Protein AF-A0A925I013-F1 (afdb_monomer)

Sequence (220 aa):
APFFFGKALGRDNYSTQADAIATAQPRDIMLVLDISGSMENEDKINQLKRSVNLLCSELQRQGGGDRVGVAVYSTNASLLSPLNSDISQVNSLVQAIQEDGMTNISAGMTTGRTEIQDNGRPGAGRLMVVLTDGLVNQPESAAVGRPLVIQEAQRAADDKLPILTISFGSASDPVLMREVADIASGVHFHVSGSSFASQEEELRAVFLKVAANRPLQLVE

Secondary structure (DSSP, 8-state):
----SSTTSS-------------PPPEEEEEEEE-SGGGGGGGHHHHHHHHHHHHHHHHHHH-S--EEEEEEESSSEEEEEEEES-HHHHHHHHHT----S---HHHHHHHHHHHHHHHPPTTSEEEEEEEE------SS-HHHHHHHHHHHHHHHHHTT--EEEEEESTT--HHHHHHHHHHTT-EEEEE-SS-GGGTHHHHHHHHHHHHH--------

Solvent-accessible surface area (backbone atoms only — not comparable to full-atom values): 12014 Å² total; per-residue (Å²): 138,90,86,85,79,70,83,86,70,90,60,96,71,81,78,79,72,71,78,69,74,78,68,65,75,30,33,41,36,26,35,22,36,56,29,15,51,76,35,66,50,84,54,30,51,59,50,49,42,50,52,50,48,50,51,49,53,51,47,63,69,76,47,80,61,46,24,42,20,32,16,36,15,11,68,60,51,48,76,78,38,69,77,29,68,57,45,69,61,50,46,51,56,54,67,68,62,73,67,43,63,43,33,19,62,40,50,12,50,51,52,30,51,48,50,47,70,77,71,45,60,85,89,37,48,57,37,36,37,41,39,35,42,57,64,46,47,21,93,75,30,44,87,61,19,49,60,46,34,50,50,50,22,47,51,29,33,77,69,68,33,28,24,38,24,39,34,34,35,85,83,33,36,64,66,62,39,35,52,35,4,57,60,12,7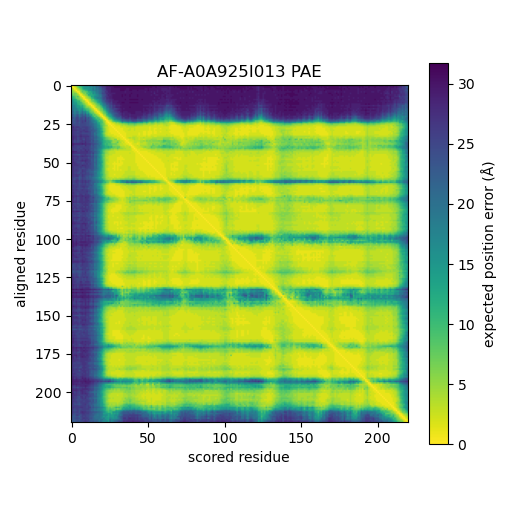2,40,44,59,47,74,49,57,74,58,67,62,77,83,46,46,68,60,51,49,49,50,54,51,49,62,71,61,71,61,85,82,77,82,83,128

pLDDT: mean 82.14, std 17.88, range [30.03, 98.25]

Foldseek 3Di:
DDDDPPPPPPDPDDPPPPPPPVPQFEAFEEEQEEQAPVCVPLVNLVLVLVLLVLLLVLVVVVDARYWYWYWYDALAIDTQGAGHRPSVVRSVSSVPDHHYHHHQQLRSLVRRLVSCVPPNDPRHHAEYEYREQAQDCPPHGCVVRLVSLLVSLLVLLVVLYAYEYEHEEDNGDQVSSQSSRVSSVHYYHYHYSDDSVVCSVVSSVRSVVRSVPDDDDDDD

Structure (mmCIF, N/CA/C/O backbone):
data_AF-A0A925I013-F1
#
_entry.id   AF-A0A925I013-F1
#
loop_
_atom_site.group_PDB
_atom_site.id
_atom_site.type_symbol
_atom_site.label_atom_id
_atom_site.label_alt_id
_atom_site.label_comp_id
_atom_site.label_asym_id
_atom_site.label_entity_id
_atom_site.label_seq_id
_atom_site.pdbx_PDB_ins_code
_atom_site.Cartn_x
_atom_site.Cartn_y
_atom_site.Cartn_z
_atom_site.occupancy
_atom_site.B_iso_or_equiv
_atom_site.auth_seq_id
_atom_site.auth_comp_id
_atom_site.auth_asym_id
_atom_site.auth_atom_id
_atom_site.pdbx_PDB_model_num
ATOM 1 N N . ALA A 1 1 ? -43.562 0.830 30.585 1.00 43.34 1 ALA A N 1
ATOM 2 C CA . ALA A 1 1 ? -43.640 2.291 30.774 1.00 43.34 1 ALA A CA 1
ATOM 3 C C . ALA A 1 1 ? -43.497 2.629 32.254 1.00 43.34 1 ALA A C 1
ATOM 5 O O . ALA A 1 1 ? -44.371 2.244 33.022 1.00 43.34 1 ALA A O 1
ATOM 6 N N . PRO A 1 2 ? -42.424 3.327 32.659 1.00 44.91 2 PRO A N 1
ATOM 7 C CA . PRO A 1 2 ? -42.495 4.172 33.841 1.00 44.91 2 PRO A CA 1
ATOM 8 C C . PRO A 1 2 ? -41.940 5.570 33.525 1.00 44.91 2 PRO A C 1
ATOM 10 O O . PRO A 1 2 ? -40.737 5.775 33.441 1.00 44.91 2 PRO A O 1
ATOM 13 N N . PHE A 1 3 ? -42.833 6.544 33.371 1.00 47.28 3 PHE A N 1
ATOM 14 C CA . PHE A 1 3 ? -42.514 7.971 33.418 1.00 47.28 3 PHE A CA 1
ATOM 15 C C . PHE A 1 3 ? -43.518 8.605 34.373 1.00 47.28 3 PHE A C 1
ATOM 17 O O . PHE A 1 3 ? -44.642 8.863 33.959 1.00 47.28 3 PHE A O 1
ATOM 24 N N . PHE A 1 4 ? -43.167 8.809 35.647 1.00 50.56 4 PHE A N 1
ATOM 25 C CA . PHE A 1 4 ? -44.098 9.490 36.562 1.00 50.56 4 PHE A CA 1
ATOM 26 C C . PHE A 1 4 ? -43.507 10.417 37.630 1.00 50.56 4 PHE A C 1
ATOM 28 O O . PHE A 1 4 ? -44.265 10.911 38.452 1.00 50.56 4 PHE A O 1
ATOM 35 N N . PHE A 1 5 ? -42.215 10.767 37.605 1.00 47.56 5 PHE A N 1
ATOM 36 C CA . PHE A 1 5 ? -41.668 11.680 38.629 1.00 47.56 5 PHE A CA 1
ATOM 37 C C . PHE A 1 5 ? -40.755 12.801 38.102 1.00 47.56 5 PHE A C 1
ATOM 39 O O . PHE A 1 5 ? -39.844 13.236 38.792 1.00 47.56 5 PHE A O 1
ATOM 46 N N . GLY A 1 6 ? -41.019 13.330 36.901 1.00 46.53 6 GLY A N 1
ATOM 47 C CA . GLY A 1 6 ? -40.317 14.522 36.388 1.00 46.53 6 GLY A CA 1
ATOM 48 C C . GLY A 1 6 ? -40.936 15.872 36.791 1.00 46.53 6 GLY A C 1
ATOM 49 O O . GLY A 1 6 ? -40.261 16.894 36.767 1.00 46.53 6 GLY A O 1
ATOM 50 N N . LYS A 1 7 ? -42.216 15.909 37.189 1.00 41.97 7 LYS A N 1
ATOM 51 C CA . LYS A 1 7 ? -42.980 17.170 37.314 1.00 41.97 7 LYS A CA 1
ATOM 52 C C . LYS A 1 7 ? -42.927 17.877 38.678 1.00 41.97 7 LYS A C 1
ATOM 54 O O . LYS A 1 7 ? -43.630 18.863 38.862 1.00 41.97 7 LYS A O 1
ATOM 59 N N . ALA A 1 8 ? -42.091 17.437 39.618 1.00 54.34 8 ALA A N 1
ATOM 60 C CA . ALA A 1 8 ? -42.007 18.058 40.948 1.00 54.34 8 ALA A CA 1
ATOM 61 C C . ALA A 1 8 ? -40.944 19.173 41.080 1.00 54.34 8 ALA A C 1
ATOM 63 O O . ALA A 1 8 ? -40.886 19.819 42.121 1.00 54.34 8 ALA A O 1
ATOM 64 N N . LEU A 1 9 ? -40.104 19.416 40.061 1.00 53.84 9 LEU A N 1
ATOM 65 C CA . LEU A 1 9 ? -38.924 20.296 40.187 1.00 53.84 9 LEU A CA 1
ATOM 66 C C . LEU A 1 9 ? -38.849 21.467 39.189 1.00 53.84 9 LEU A C 1
ATOM 68 O O . LEU A 1 9 ? -37.803 22.103 39.090 1.00 53.84 9 LEU A O 1
ATOM 72 N N . GLY A 1 10 ? -39.928 21.789 38.466 1.00 47.47 10 GLY A N 1
ATOM 73 C CA . GLY A 1 10 ? -39.993 23.017 37.653 1.00 47.47 10 GLY A CA 1
ATOM 74 C C . GLY A 1 10 ? -38.907 23.143 36.573 1.00 47.47 10 GLY A C 1
ATOM 75 O O . GLY A 1 10 ? -38.487 24.250 36.245 1.00 47.47 10 GLY A O 1
ATOM 76 N N . ARG A 1 11 ? -38.420 22.016 36.040 1.00 45.88 11 ARG A N 1
ATOM 77 C CA . ARG A 1 11 ? -37.474 21.969 34.921 1.00 45.88 11 ARG A CA 1
ATOM 78 C C . ARG A 1 11 ? -38.093 21.167 33.783 1.00 45.88 11 ARG A C 1
ATOM 80 O O . ARG A 1 11 ? -38.147 19.945 33.853 1.00 45.88 11 ARG A O 1
ATOM 87 N N . ASP A 1 12 ? -38.542 21.869 32.746 1.00 49.75 12 ASP A N 1
ATOM 88 C CA . ASP A 1 12 ? -39.219 21.275 31.583 1.00 49.75 12 ASP A CA 1
ATOM 89 C C . ASP A 1 12 ? -38.256 20.722 30.519 1.00 49.75 12 ASP A C 1
ATOM 91 O O . ASP A 1 12 ? -38.699 20.120 29.548 1.00 49.75 12 ASP A O 1
ATOM 95 N N . ASN A 1 13 ? -36.940 20.861 30.709 1.00 44.56 13 ASN A N 1
ATOM 96 C CA . ASN A 1 13 ? -35.939 20.377 29.762 1.00 44.56 13 ASN A CA 1
ATOM 97 C C . ASN A 1 13 ? -34.845 19.592 30.490 1.00 44.56 13 ASN A C 1
ATOM 99 O O . ASN A 1 13 ? -33.965 20.171 31.125 1.00 44.56 13 ASN A O 1
ATOM 103 N N . TYR A 1 14 ? -34.879 18.269 30.359 1.00 44.41 14 TYR A N 1
ATOM 104 C CA . TYR A 1 14 ? -33.677 17.456 30.496 1.00 44.41 14 TYR A CA 1
ATOM 105 C C . TYR A 1 14 ? -33.087 17.320 29.098 1.00 44.41 14 TYR A C 1
ATOM 107 O O . TYR A 1 14 ? -33.570 16.526 28.295 1.00 44.41 14 TYR A O 1
ATOM 115 N N . SER A 1 15 ? -32.049 18.101 28.786 1.00 41.09 15 SER A N 1
ATOM 116 C CA . SER A 1 15 ? -31.167 17.706 27.697 1.00 41.09 15 SER A CA 1
ATOM 117 C C . SER A 1 15 ? -30.452 16.450 28.176 1.00 41.09 15 SER A C 1
ATOM 119 O O . SER A 1 15 ? -29.540 16.525 29.000 1.00 41.09 15 SER A O 1
ATOM 121 N N . THR A 1 16 ? -30.851 15.286 27.678 1.00 39.09 16 THR A N 1
ATOM 122 C CA . THR A 1 16 ? -29.902 14.188 27.536 1.00 39.09 16 THR A CA 1
ATOM 123 C C . THR A 1 16 ? -28.842 14.680 26.560 1.00 39.09 16 THR A C 1
ATOM 125 O O . THR A 1 16 ? -28.917 14.420 25.362 1.00 39.09 16 THR A O 1
ATOM 128 N N . GLN A 1 17 ? -27.871 15.452 27.053 1.00 39.88 17 GLN A N 1
ATOM 129 C CA . GLN A 1 17 ? -26.555 15.445 26.448 1.00 39.88 17 GLN A CA 1
ATOM 130 C C . GLN A 1 17 ? -26.047 14.035 26.714 1.00 39.88 17 GLN A C 1
ATOM 132 O O . GLN A 1 17 ? -25.457 13.737 27.747 1.00 39.88 17 GLN A O 1
ATOM 137 N N . ALA A 1 18 ? -26.389 13.125 25.803 1.00 39.62 18 ALA A 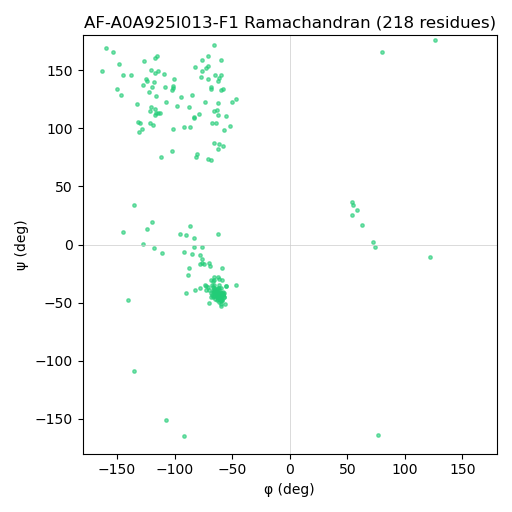N 1
ATOM 138 C CA . ALA A 1 18 ? -25.468 12.061 25.508 1.00 39.62 18 ALA A CA 1
ATOM 139 C C . ALA A 1 18 ? -24.204 12.801 25.078 1.00 39.62 18 ALA A C 1
ATOM 141 O O . ALA A 1 18 ? -24.130 13.306 23.956 1.00 39.62 18 ALA A O 1
ATOM 142 N N . ASP A 1 19 ? -23.262 12.954 26.006 1.00 34.09 19 ASP A N 1
ATOM 143 C CA . ASP A 1 19 ? -21.868 13.122 25.651 1.00 34.09 19 ASP A CA 1
ATOM 144 C C . ASP A 1 19 ? -21.531 11.868 24.850 1.00 34.09 19 ASP A C 1
ATOM 146 O O . ASP A 1 19 ? -21.079 10.849 25.373 1.00 34.09 19 ASP A O 1
ATOM 150 N N . ALA A 1 20 ? -21.832 11.908 23.555 1.00 36.03 20 ALA A N 1
ATOM 151 C CA . ALA A 1 20 ? -21.122 11.113 22.595 1.00 36.03 20 ALA A CA 1
ATOM 152 C C . ALA A 1 20 ? -19.691 11.625 22.706 1.00 36.03 20 ALA A C 1
ATOM 154 O O . ALA A 1 20 ? -19.283 12.547 22.002 1.00 36.03 20 ALA A O 1
ATOM 155 N N . ILE A 1 21 ? -18.929 11.052 23.641 1.00 36.09 21 ILE A N 1
ATOM 156 C CA . ILE A 1 21 ? -17.495 10.946 23.471 1.00 36.09 21 ILE A CA 1
ATOM 157 C C . ILE A 1 21 ? -17.394 10.305 22.096 1.00 36.09 21 ILE A C 1
ATOM 159 O O . ILE A 1 21 ? -17.729 9.132 21.925 1.00 36.09 21 ILE A O 1
ATOM 163 N N . ALA A 1 22 ? -17.091 11.116 21.086 1.00 42.50 22 ALA A N 1
ATOM 164 C CA . ALA A 1 22 ? -16.827 10.651 19.746 1.00 42.50 22 ALA A CA 1
ATOM 165 C C . ALA A 1 22 ? -15.507 9.889 19.832 1.00 42.50 22 ALA A C 1
ATOM 167 O O . ALA A 1 22 ? -14.453 10.389 19.452 1.00 42.50 22 ALA A O 1
ATOM 168 N N . THR A 1 23 ? -15.546 8.699 20.426 1.00 52.09 23 THR A N 1
ATOM 169 C CA . THR A 1 23 ? -14.441 7.765 20.414 1.00 52.09 23 THR A CA 1
ATOM 170 C C . THR A 1 23 ? -14.286 7.420 18.948 1.00 52.09 23 THR A C 1
ATOM 172 O O . THR A 1 23 ? -15.150 6.761 18.364 1.00 52.09 23 THR A O 1
ATOM 175 N N . ALA A 1 24 ? -13.257 7.980 18.311 1.00 65.06 24 ALA A N 1
ATOM 176 C CA . ALA A 1 24 ? -12.929 7.645 16.939 1.00 65.06 24 ALA A CA 1
ATOM 177 C C . ALA A 1 24 ? -12.868 6.116 16.853 1.00 65.06 24 ALA A C 1
ATOM 179 O O . ALA A 1 24 ? -12.172 5.482 17.648 1.00 65.06 24 ALA A O 1
ATOM 180 N N . GLN A 1 25 ? -13.667 5.516 15.964 1.00 75.25 25 GLN A N 1
ATOM 181 C CA . GLN A 1 25 ? -13.612 4.069 15.804 1.00 75.25 25 GLN A CA 1
ATOM 182 C C . GLN A 1 25 ? -12.190 3.682 15.386 1.00 75.25 25 GLN A C 1
ATOM 184 O O . GLN A 1 25 ? -11.639 4.330 14.490 1.00 75.25 25 GLN A O 1
ATOM 189 N N . PRO A 1 26 ? -11.594 2.664 16.029 1.00 88.12 26 PRO A N 1
ATOM 190 C CA . PRO A 1 26 ? -10.248 2.230 15.697 1.00 88.12 26 PRO A CA 1
ATOM 191 C C . PRO A 1 26 ? -10.185 1.788 14.234 1.00 88.12 26 PRO A C 1
ATOM 193 O O . PRO A 1 26 ? -11.150 1.215 13.723 1.00 88.12 26 PRO A O 1
ATOM 196 N N . ARG A 1 27 ? -9.054 2.020 13.567 1.00 90.50 27 ARG A N 1
ATOM 197 C CA . ARG A 1 27 ? -8.820 1.547 12.197 1.00 90.50 27 ARG A CA 1
ATOM 198 C C . ARG A 1 27 ? -7.660 0.569 12.138 1.00 90.50 27 ARG A C 1
ATOM 200 O O . ARG A 1 27 ? -6.691 0.718 12.875 1.00 90.50 27 ARG A O 1
ATOM 207 N N . ASP A 1 28 ? -7.750 -0.386 11.231 1.00 95.12 28 ASP A N 1
ATOM 208 C CA . ASP A 1 28 ? -6.644 -1.234 10.813 1.00 95.12 28 ASP A CA 1
ATOM 209 C C . ASP A 1 28 ? -6.346 -0.926 9.345 1.00 95.12 28 ASP A C 1
ATOM 211 O O . ASP A 1 28 ? -7.182 -1.129 8.459 1.00 95.12 28 ASP A O 1
ATOM 215 N N . ILE A 1 29 ? -5.169 -0.350 9.110 1.00 95.81 29 ILE A N 1
ATOM 216 C CA . ILE A 1 29 ? -4.757 0.180 7.814 1.00 95.81 29 ILE A CA 1
ATOM 217 C C . ILE A 1 29 ? -3.560 -0.615 7.323 1.00 95.81 29 ILE A C 1
ATOM 219 O O . ILE A 1 29 ? -2.557 -0.734 8.025 1.00 95.81 29 ILE A O 1
ATOM 223 N N . MET A 1 30 ? -3.647 -1.122 6.100 1.00 97.75 30 MET A N 1
ATOM 224 C CA . MET A 1 30 ? -2.578 -1.899 5.498 1.00 97.75 30 MET A CA 1
ATOM 225 C C . MET A 1 30 ? -1.959 -1.158 4.327 1.00 97.75 30 ME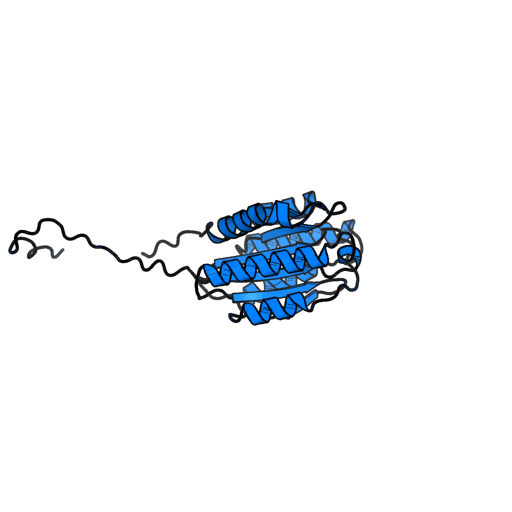T A C 1
ATOM 227 O O . MET A 1 30 ? -2.613 -0.933 3.310 1.00 97.75 30 MET A O 1
ATOM 231 N N . LEU A 1 31 ? -0.697 -0.765 4.479 1.00 97.94 31 LEU A N 1
ATOM 232 C CA . LEU A 1 31 ? 0.079 -0.144 3.415 1.00 97.94 31 LEU A CA 1
ATOM 233 C C . LEU A 1 31 ? 0.692 -1.240 2.550 1.00 97.94 31 LEU A C 1
ATOM 235 O O . LEU A 1 31 ? 1.333 -2.149 3.069 1.00 97.94 31 LEU A O 1
ATOM 239 N N . VAL A 1 32 ? 0.498 -1.149 1.242 1.00 97.31 32 VAL A N 1
ATOM 240 C CA . VAL A 1 32 ? 1.038 -2.072 0.245 1.00 97.31 32 VAL A CA 1
ATOM 241 C C . VAL A 1 32 ? 1.937 -1.253 -0.670 1.00 97.31 32 VAL A C 1
ATOM 243 O O . VAL A 1 32 ? 1.450 -0.458 -1.474 1.00 97.31 32 VAL A O 1
ATOM 246 N N . LEU A 1 33 ? 3.247 -1.377 -0.469 1.00 95.88 33 LEU A N 1
ATOM 247 C CA . LEU A 1 33 ? 4.252 -0.471 -1.021 1.00 95.88 33 LEU A CA 1
ATOM 248 C C . LEU A 1 33 ? 5.035 -1.139 -2.146 1.00 95.88 33 LEU A C 1
ATOM 250 O O . LEU A 1 33 ? 5.681 -2.166 -1.929 1.00 95.88 33 LEU A O 1
ATOM 254 N N . ASP A 1 34 ? 5.013 -0.516 -3.315 1.00 92.44 34 ASP A N 1
ATOM 255 C CA . ASP A 1 34 ? 5.895 -0.859 -4.421 1.00 92.44 34 ASP A CA 1
ATOM 256 C C . ASP A 1 34 ? 7.311 -0.370 -4.132 1.00 92.44 34 ASP A C 1
ATOM 258 O O . ASP A 1 34 ? 7.530 0.820 -3.882 1.00 92.44 34 ASP A O 1
ATOM 262 N N . ILE A 1 35 ? 8.265 -1.294 -4.150 1.00 89.25 35 ILE A N 1
ATOM 263 C CA . ILE A 1 35 ? 9.688 -1.004 -3.969 1.00 89.25 35 ILE A CA 1
ATOM 264 C C . ILE A 1 35 ? 10.492 -1.423 -5.200 1.00 89.25 35 ILE A C 1
ATOM 266 O O . ILE A 1 35 ? 11.697 -1.601 -5.094 1.00 89.25 35 ILE A O 1
ATOM 270 N N . SER A 1 36 ? 9.849 -1.602 -6.357 1.00 85.62 36 SER A N 1
ATOM 271 C CA . SER A 1 36 ? 10.528 -1.966 -7.602 1.00 85.62 36 SER A CA 1
ATOM 272 C C . SER A 1 36 ? 11.570 -0.927 -8.033 1.00 85.62 36 SER A C 1
ATOM 274 O O . SER A 1 36 ? 11.480 0.258 -7.705 1.00 85.62 36 SER A O 1
ATOM 276 N N . GLY A 1 37 ? 12.523 -1.334 -8.876 1.00 81.19 37 GLY A N 1
ATOM 277 C CA . GLY A 1 37 ? 13.528 -0.414 -9.424 1.00 81.19 37 GLY A CA 1
ATOM 278 C C . GLY A 1 37 ? 12.942 0.763 -10.225 1.00 81.19 37 GLY A C 1
ATOM 279 O O . GLY A 1 37 ? 13.584 1.800 -10.365 1.00 81.19 37 GLY A O 1
ATOM 280 N N . SER A 1 38 ? 11.700 0.675 -10.721 1.00 80.81 38 SER A N 1
ATOM 281 C CA . SER A 1 38 ? 11.057 1.806 -11.411 1.00 80.81 38 SER A CA 1
ATOM 282 C C . SER A 1 38 ? 10.684 2.962 -10.471 1.00 80.81 38 SER A C 1
ATOM 284 O O . SER A 1 38 ? 10.494 4.089 -10.955 1.00 80.81 38 SER A O 1
ATOM 286 N N . MET A 1 39 ? 10.663 2.708 -9.157 1.00 83.19 39 MET A N 1
ATOM 287 C CA . MET A 1 39 ? 10.450 3.695 -8.095 1.00 83.19 39 MET A CA 1
ATOM 288 C C . MET A 1 39 ? 11.680 4.577 -7.815 1.00 83.19 39 MET A C 1
ATOM 290 O O . MET A 1 39 ? 11.532 5.615 -7.168 1.00 83.19 39 MET A O 1
ATOM 294 N N . GLU A 1 40 ? 12.864 4.226 -8.334 1.00 83.38 40 GLU A N 1
ATOM 295 C CA . GLU A 1 40 ? 14.065 5.083 -8.292 1.00 83.38 40 GLU A CA 1
ATOM 296 C C . GLU A 1 40 ? 13.874 6.359 -9.132 1.00 83.38 40 GLU A C 1
ATOM 298 O O . GLU A 1 40 ? 14.337 7.451 -8.796 1.00 83.38 40 GLU A O 1
ATOM 303 N N . ASN A 1 41 ? 13.148 6.233 -10.243 1.00 80.31 41 ASN A N 1
ATOM 304 C CA . ASN A 1 41 ? 12.962 7.318 -11.198 1.00 80.31 41 ASN A CA 1
ATOM 305 C C . ASN A 1 41 ? 12.022 8.399 -10.652 1.00 80.31 41 ASN A C 1
ATOM 307 O O . ASN A 1 41 ? 11.109 8.110 -9.887 1.00 80.31 41 ASN A O 1
ATOM 311 N N . GLU A 1 42 ? 12.194 9.644 -11.109 1.00 81.62 42 GLU A N 1
ATOM 312 C CA . GLU A 1 42 ? 11.303 10.781 -10.802 1.00 81.62 42 GLU A CA 1
ATOM 313 C C . GLU A 1 42 ? 11.066 11.044 -9.295 1.00 81.62 42 GLU A C 1
ATOM 315 O O . GLU A 1 42 ? 10.043 11.618 -8.925 1.00 81.62 42 GLU A O 1
ATOM 320 N N . ASP A 1 43 ? 11.996 10.653 -8.412 1.00 85.94 43 ASP A N 1
ATOM 321 C CA . ASP A 1 43 ? 11.860 10.811 -6.949 1.00 85.94 43 ASP A CA 1
ATOM 322 C C . ASP A 1 43 ? 10.666 10.022 -6.355 1.00 85.94 43 ASP A C 1
ATOM 324 O O . ASP A 1 43 ? 10.234 10.300 -5.233 1.00 85.94 43 ASP A O 1
ATOM 328 N N . LYS A 1 44 ? 10.105 9.036 -7.079 1.00 89.12 44 LYS A N 1
ATOM 329 C CA . LYS A 1 44 ? 8.854 8.349 -6.697 1.00 89.12 44 LYS A CA 1
ATOM 330 C C . LYS A 1 44 ? 8.949 7.661 -5.338 1.00 89.12 44 LYS A C 1
ATOM 332 O O . LYS A 1 44 ? 8.024 7.792 -4.540 1.00 89.12 44 LYS A O 1
ATOM 337 N N . ILE A 1 45 ? 10.055 6.978 -5.030 1.00 90.56 45 ILE A N 1
ATOM 338 C CA . ILE A 1 45 ? 10.230 6.323 -3.724 1.00 90.56 45 ILE A CA 1
ATOM 339 C C . ILE A 1 45 ? 10.194 7.335 -2.570 1.00 90.56 45 ILE A C 1
ATOM 341 O O . ILE A 1 45 ? 9.591 7.081 -1.526 1.00 90.56 45 ILE A O 1
ATOM 345 N N . ASN A 1 46 ? 10.754 8.530 -2.765 1.00 90.50 46 ASN A N 1
ATOM 346 C CA . ASN A 1 46 ? 10.701 9.591 -1.764 1.00 90.50 46 ASN A CA 1
ATOM 347 C C . ASN A 1 46 ? 9.302 10.208 -1.672 1.00 90.50 46 ASN A C 1
ATOM 349 O O . ASN A 1 46 ? 8.853 10.532 -0.574 1.00 90.50 46 ASN A O 1
ATOM 353 N N . GLN A 1 47 ? 8.573 10.330 -2.783 1.00 91.56 47 GLN A N 1
ATOM 354 C CA . GLN A 1 47 ? 7.168 10.752 -2.773 1.00 91.56 47 GLN A CA 1
ATOM 355 C C . GLN A 1 47 ? 6.270 9.734 -2.056 1.00 91.56 47 GLN A C 1
ATOM 357 O O . GLN A 1 47 ? 5.407 10.127 -1.267 1.00 91.56 47 GLN A O 1
ATOM 362 N N . LEU A 1 48 ? 6.511 8.435 -2.247 1.00 93.38 48 LEU A N 1
ATOM 363 C CA . LEU A 1 48 ? 5.858 7.356 -1.504 1.00 93.38 48 LEU A CA 1
ATOM 364 C C . LEU A 1 48 ? 6.146 7.489 -0.007 1.00 93.38 48 LEU A C 1
ATOM 366 O O . LEU A 1 48 ? 5.216 7.553 0.797 1.00 93.38 48 LEU A O 1
ATOM 370 N N . LYS A 1 49 ? 7.420 7.624 0.374 1.00 94.38 49 LYS A N 1
ATOM 371 C CA . LYS A 1 49 ? 7.834 7.819 1.772 1.00 94.38 49 LYS A CA 1
ATOM 372 C C . LYS A 1 49 ? 7.201 9.057 2.409 1.00 94.38 49 LYS A C 1
ATOM 374 O O . LYS A 1 49 ? 6.754 8.987 3.555 1.00 94.38 49 LYS A O 1
ATOM 379 N N . ARG A 1 50 ? 7.107 10.173 1.675 1.00 93.81 50 ARG A N 1
ATOM 380 C CA . ARG A 1 50 ? 6.418 11.398 2.122 1.00 93.81 50 ARG A CA 1
ATOM 381 C C . ARG A 1 50 ? 4.910 11.187 2.269 1.00 93.81 50 ARG A C 1
ATOM 383 O O . ARG A 1 50 ? 4.346 11.632 3.263 1.00 93.81 50 ARG A O 1
ATOM 390 N N . SER A 1 51 ? 4.278 10.461 1.346 1.00 94.00 51 SER A N 1
ATOM 391 C CA . SER A 1 51 ? 2.848 10.110 1.408 1.00 94.00 51 SER A CA 1
ATOM 392 C C . SER A 1 51 ? 2.524 9.274 2.643 1.00 94.00 51 SER A C 1
ATOM 394 O O . SER A 1 51 ? 1.556 9.555 3.349 1.00 94.00 51 SER A O 1
ATOM 396 N N . VAL A 1 52 ? 3.360 8.275 2.942 1.00 95.56 52 VAL A N 1
ATOM 397 C CA . VAL A 1 52 ? 3.212 7.447 4.146 1.00 95.56 52 VAL A CA 1
ATOM 398 C C . VAL A 1 52 ? 3.444 8.274 5.407 1.00 95.56 52 VAL A C 1
ATOM 400 O O . VAL A 1 52 ? 2.647 8.197 6.339 1.00 95.56 52 VAL A O 1
ATOM 403 N N . ASN A 1 53 ? 4.477 9.120 5.429 1.00 95.38 53 ASN A N 1
ATOM 404 C CA . ASN A 1 53 ? 4.738 10.004 6.564 1.00 95.38 53 ASN A CA 1
ATOM 405 C C . ASN A 1 53 ? 3.560 10.954 6.840 1.00 95.38 53 ASN A C 1
ATOM 407 O O . ASN A 1 53 ? 3.181 11.151 7.997 1.00 95.38 53 ASN A O 1
ATOM 411 N N . LEU A 1 54 ? 2.964 11.512 5.781 1.00 93.81 54 LEU A N 1
ATOM 412 C CA . LEU A 1 54 ? 1.768 12.344 5.863 1.00 93.81 54 LEU A CA 1
ATOM 413 C C . LEU A 1 54 ? 0.604 11.563 6.482 1.00 93.81 54 LEU A C 1
ATOM 415 O O . LEU A 1 54 ? 0.050 12.009 7.483 1.00 93.81 54 LEU A O 1
ATOM 419 N N . LEU A 1 55 ? 0.281 10.381 5.948 1.00 93.38 55 LEU A N 1
ATOM 420 C CA . LEU A 1 55 ? -0.788 9.529 6.474 1.00 93.38 55 LEU A CA 1
ATOM 421 C C . LEU A 1 55 ? -0.569 9.192 7.954 1.00 93.38 55 LEU A C 1
ATOM 423 O O . LEU A 1 55 ? -1.458 9.417 8.770 1.00 93.38 55 LEU A O 1
ATOM 427 N N . CYS A 1 56 ? 0.618 8.707 8.319 1.00 93.50 56 CYS A N 1
ATOM 428 C CA . CYS A 1 56 ? 0.963 8.375 9.702 1.00 93.50 56 CYS A CA 1
ATOM 429 C C . CYS A 1 56 ? 0.793 9.582 10.639 1.00 93.50 56 CYS A C 1
ATOM 431 O O . CYS A 1 56 ? 0.221 9.445 11.721 1.00 93.50 56 CYS A O 1
ATOM 433 N N . SER A 1 57 ? 1.209 10.772 10.196 1.00 92.38 57 SER A N 1
ATOM 434 C CA . SER A 1 57 ? 1.033 12.021 10.947 1.00 92.38 57 SER A CA 1
ATOM 435 C C . SER A 1 57 ? -0.445 12.398 11.122 1.00 92.38 57 SER A C 1
ATOM 437 O O . SER A 1 57 ? -0.833 12.884 12.185 1.00 92.38 57 SER A O 1
ATOM 439 N N . GLU A 1 58 ? -1.288 12.169 10.108 1.00 89.81 58 GLU A N 1
ATOM 440 C CA . GLU A 1 58 ? -2.735 12.402 10.201 1.00 89.81 58 GLU A CA 1
ATOM 441 C C . GLU A 1 58 ? -3.411 11.455 11.188 1.00 89.81 58 GLU A C 1
ATOM 443 O O . GLU A 1 58 ? -4.218 11.899 12.007 1.00 89.81 58 GLU A O 1
ATOM 448 N N . LEU A 1 59 ? -3.072 10.166 11.131 1.00 88.94 59 LEU A N 1
ATOM 449 C CA . LEU A 1 59 ? -3.619 9.152 12.034 1.00 88.94 59 LEU A CA 1
ATOM 450 C C . LEU A 1 59 ? -3.277 9.491 13.487 1.00 88.94 59 LEU A C 1
ATOM 452 O O . LEU A 1 59 ? -4.165 9.568 14.331 1.00 88.94 59 LEU A O 1
ATOM 456 N N . GLN A 1 60 ? -2.011 9.819 13.753 1.00 89.12 60 GLN A N 1
ATOM 457 C CA . GLN A 1 60 ? -1.554 10.218 15.085 1.00 89.12 60 GLN A CA 1
ATOM 458 C C . GLN A 1 60 ? -2.250 11.485 15.602 1.00 89.12 60 GLN A C 1
ATOM 460 O O . GLN A 1 60 ? -2.526 11.584 16.797 1.00 89.12 60 GLN A O 1
ATOM 465 N N . ARG A 1 61 ? -2.569 12.447 14.724 1.00 87.12 61 ARG A N 1
ATOM 466 C CA . ARG A 1 61 ? -3.265 13.682 15.118 1.00 87.12 61 ARG A CA 1
ATOM 467 C C . ARG A 1 61 ? -4.746 13.462 15.430 1.00 87.12 61 ARG A C 1
ATOM 469 O O . ARG A 1 61 ? -5.285 14.147 16.293 1.00 87.12 61 ARG A O 1
ATOM 476 N N . GLN A 1 62 ? -5.410 12.550 14.720 1.00 80.19 62 GLN A N 1
ATOM 477 C CA . GLN A 1 62 ? -6.851 12.301 14.865 1.00 80.19 62 GLN A CA 1
ATOM 478 C C . GLN A 1 62 ? -7.222 11.544 16.147 1.00 80.19 62 GLN A C 1
ATOM 480 O O . GLN A 1 62 ? -8.388 11.571 16.541 1.00 80.19 62 GLN A O 1
ATOM 485 N N . GLY A 1 63 ? -6.257 10.905 16.811 1.00 71.19 63 GLY A N 1
ATOM 486 C CA . GLY A 1 63 ? -6.454 10.239 18.095 1.00 71.19 63 GLY A CA 1
ATOM 487 C C . GLY A 1 63 ? -6.010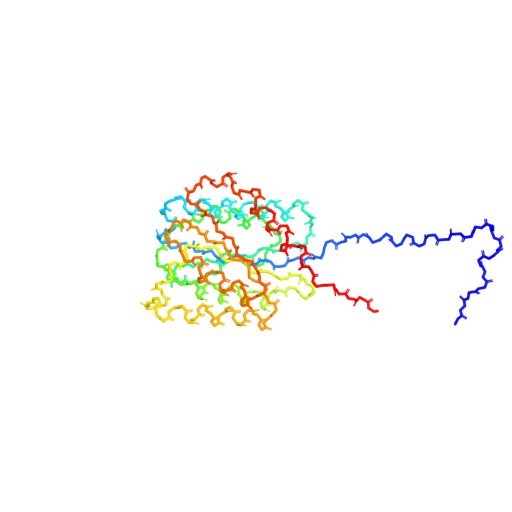 8.777 18.098 1.00 71.19 63 GLY A C 1
ATOM 488 O O . GLY A 1 63 ? -5.555 8.232 17.099 1.00 71.19 63 GLY A O 1
ATOM 489 N N . GLY A 1 64 ? -6.098 8.153 19.273 1.00 70.50 64 GLY A N 1
ATOM 490 C CA . GLY A 1 64 ? -5.592 6.803 19.512 1.00 70.50 64 GLY A CA 1
ATOM 491 C C . GLY A 1 64 ? -6.549 5.701 19.066 1.00 70.50 64 GLY A C 1
ATOM 492 O O . GLY A 1 64 ? -7.766 5.862 19.081 1.00 70.50 64 GLY A O 1
ATOM 493 N N . GLY A 1 65 ? -5.977 4.545 18.735 1.00 86.81 65 GLY A N 1
ATOM 494 C CA . GLY A 1 65 ? -6.725 3.329 18.429 1.00 86.81 65 GLY A CA 1
ATOM 495 C C . GLY A 1 65 ? -6.441 2.762 17.049 1.00 86.81 65 GLY A C 1
ATOM 496 O O . GLY A 1 65 ? -6.831 1.624 16.814 1.00 86.81 65 GLY A O 1
ATOM 497 N N . ASP A 1 66 ? -5.749 3.486 16.173 1.00 92.62 66 ASP A N 1
ATOM 498 C CA . ASP A 1 66 ? -5.356 2.987 14.857 1.00 92.62 66 ASP A CA 1
ATOM 499 C C . ASP A 1 66 ? -4.180 2.009 14.928 1.00 92.62 66 ASP A C 1
ATOM 501 O O . ASP A 1 66 ? -3.311 2.107 15.797 1.00 92.62 66 ASP A O 1
ATOM 505 N N . ARG A 1 67 ? -4.157 1.065 13.990 1.00 96.06 67 ARG A N 1
ATOM 506 C CA . ARG A 1 67 ? -3.011 0.212 13.692 1.00 96.06 67 ARG A CA 1
ATOM 507 C C . ARG A 1 67 ? -2.659 0.348 12.224 1.00 96.06 67 ARG A C 1
ATOM 509 O O . ARG A 1 67 ? -3.547 0.407 11.374 1.00 96.06 67 ARG A O 1
ATOM 516 N N . VAL A 1 68 ? -1.364 0.366 11.944 1.00 97.19 68 VAL A N 1
ATOM 517 C CA . VAL A 1 68 ? -0.831 0.376 10.585 1.00 97.19 68 VAL A CA 1
ATOM 518 C C . VAL A 1 68 ? 0.068 -0.837 10.422 1.00 97.19 68 VAL A C 1
ATOM 520 O O . VAL A 1 68 ? 0.907 -1.101 11.278 1.00 97.19 68 VAL A O 1
ATOM 523 N N . GLY A 1 69 ? -0.123 -1.585 9.345 1.00 97.88 69 GLY A N 1
ATOM 524 C CA . GLY A 1 69 ? 0.810 -2.609 8.895 1.00 97.88 69 GLY A CA 1
ATOM 525 C C . GLY A 1 69 ? 1.392 -2.229 7.538 1.00 97.88 69 GLY A C 1
ATOM 526 O O . GLY A 1 69 ? 0.850 -1.379 6.825 1.00 97.88 69 GLY A O 1
ATOM 527 N N . VAL A 1 70 ? 2.503 -2.864 7.174 1.00 98.25 70 VAL A N 1
ATOM 528 C CA . VAL A 1 70 ? 3.194 -2.640 5.902 1.00 98.25 70 VAL A CA 1
ATOM 529 C C . VAL A 1 70 ? 3.530 -3.964 5.231 1.00 98.25 70 VAL A C 1
ATOM 531 O O . VAL A 1 70 ? 4.291 -4.768 5.767 1.00 98.25 70 VAL A O 1
ATOM 534 N N . ALA A 1 71 ? 3.009 -4.153 4.025 1.00 97.38 71 ALA A N 1
ATOM 535 C CA . ALA A 1 71 ? 3.496 -5.108 3.050 1.00 97.38 71 ALA A CA 1
ATOM 536 C C . ALA A 1 71 ? 4.327 -4.352 2.008 1.00 97.38 71 ALA A C 1
ATOM 538 O O . ALA A 1 71 ? 3.931 -3.282 1.544 1.00 97.38 71 ALA A O 1
ATOM 539 N N . VAL A 1 72 ? 5.474 -4.906 1.639 1.00 94.88 72 VAL A N 1
ATOM 540 C CA . VAL A 1 72 ? 6.303 -4.394 0.544 1.00 94.88 72 VAL A CA 1
ATOM 541 C C . VAL A 1 72 ? 6.328 -5.421 -0.569 1.00 94.88 72 VAL A C 1
ATOM 543 O O . VAL A 1 72 ? 6.234 -6.624 -0.309 1.00 94.88 72 VAL A O 1
ATOM 546 N N . TYR A 1 73 ? 6.449 -4.966 -1.808 1.00 91.00 73 TYR A N 1
ATOM 547 C CA . TYR A 1 73 ? 6.602 -5.874 -2.928 1.00 91.00 73 TYR A CA 1
ATOM 548 C C . TYR A 1 73 ? 7.523 -5.315 -4.002 1.00 91.00 73 TYR A C 1
ATOM 550 O O . TYR A 1 73 ? 7.547 -4.120 -4.287 1.00 91.00 73 TYR A O 1
ATOM 558 N N . SER A 1 74 ? 8.245 -6.235 -4.622 1.00 86.44 74 SER A N 1
ATOM 559 C CA . SER A 1 74 ? 8.899 -6.038 -5.903 1.00 86.44 74 SER A CA 1
ATOM 560 C C . SER A 1 74 ? 8.658 -7.266 -6.776 1.00 86.44 74 SER A C 1
ATOM 562 O O . SER A 1 74 ? 7.523 -7.518 -7.175 1.00 86.44 74 SER A O 1
ATOM 564 N N . THR A 1 75 ? 9.675 -8.093 -7.025 1.00 80.56 75 THR A N 1
ATOM 565 C CA . THR A 1 75 ? 9.506 -9.413 -7.650 1.00 80.56 75 THR A CA 1
ATOM 566 C C . THR A 1 75 ? 8.664 -10.330 -6.757 1.00 80.56 75 THR A C 1
ATOM 568 O O . THR A 1 75 ? 7.772 -11.034 -7.233 1.00 80.56 75 THR A O 1
ATOM 571 N N . ASN A 1 76 ? 8.927 -10.280 -5.449 1.00 84.38 76 ASN A N 1
ATOM 572 C CA . ASN A 1 76 ? 8.198 -11.000 -4.409 1.00 84.38 76 ASN A CA 1
ATOM 573 C C . ASN A 1 76 ? 7.531 -9.999 -3.462 1.00 84.38 76 ASN A C 1
ATOM 575 O O . ASN A 1 76 ? 7.959 -8.849 -3.389 1.00 84.38 76 ASN A O 1
ATOM 579 N N . ALA A 1 77 ? 6.528 -10.447 -2.710 1.00 91.50 77 ALA A N 1
ATOM 580 C CA . ALA A 1 77 ? 5.911 -9.665 -1.644 1.00 91.50 77 ALA A CA 1
ATOM 581 C C . ALA A 1 77 ? 6.268 -10.231 -0.267 1.00 91.50 77 ALA A C 1
ATOM 583 O O . ALA A 1 77 ? 6.423 -11.444 -0.106 1.00 91.50 77 ALA A O 1
ATOM 584 N N . SER A 1 78 ? 6.394 -9.354 0.725 1.00 94.00 78 SER A N 1
ATOM 585 C CA . SER A 1 78 ? 6.628 -9.733 2.117 1.00 94.00 78 SER A CA 1
ATOM 586 C C . SER A 1 78 ? 5.983 -8.743 3.083 1.00 94.00 78 SER A C 1
ATOM 588 O O . SER A 1 78 ? 5.739 -7.578 2.762 1.00 94.00 78 SER A O 1
ATOM 590 N N . LEU A 1 79 ? 5.690 -9.220 4.292 1.00 96.12 79 LEU A N 1
ATOM 591 C CA . LEU A 1 79 ? 5.204 -8.381 5.378 1.00 96.12 79 LEU A CA 1
ATOM 592 C C . LEU A 1 79 ? 6.406 -7.726 6.071 1.00 96.12 79 LEU A C 1
ATOM 594 O O . LEU A 1 79 ? 7.179 -8.402 6.747 1.00 96.12 79 LEU A O 1
ATOM 598 N N . LEU A 1 80 ? 6.566 -6.414 5.895 1.00 96.00 80 LEU A N 1
ATOM 599 C CA . LEU A 1 80 ? 7.601 -5.631 6.575 1.00 96.00 80 LEU A CA 1
ATOM 600 C C . LEU A 1 80 ? 7.206 -5.330 8.025 1.00 96.00 80 LEU A C 1
ATOM 602 O O . LEU A 1 80 ? 8.050 -5.322 8.918 1.00 96.00 80 LEU A O 1
ATOM 606 N N . SER A 1 81 ? 5.919 -5.073 8.261 1.00 97.38 81 SER A N 1
ATOM 607 C CA . SER A 1 81 ? 5.374 -4.868 9.598 1.00 97.38 81 SER A CA 1
ATOM 608 C C . SER A 1 81 ? 3.945 -5.409 9.673 1.00 97.38 81 SER A C 1
ATOM 610 O O . SER A 1 81 ? 3.137 -5.047 8.815 1.00 97.38 81 SER A O 1
ATOM 612 N N . PRO A 1 82 ? 3.602 -6.250 10.664 1.00 97.62 82 PRO A N 1
ATOM 613 C CA . PRO A 1 82 ? 2.206 -6.595 10.931 1.00 97.62 82 PRO A CA 1
ATOM 614 C C . PRO A 1 82 ? 1.428 -5.366 11.419 1.00 97.62 82 PRO A C 1
ATOM 616 O O . PRO A 1 82 ? 2.020 -4.327 11.719 1.00 97.62 82 PRO A O 1
ATOM 619 N N . LEU A 1 83 ? 0.103 -5.480 11.539 1.00 97.62 83 LEU A N 1
ATOM 620 C CA . LEU A 1 83 ? -0.735 -4.412 12.097 1.00 97.62 83 LEU A CA 1
ATOM 621 C C . LEU A 1 83 ? -0.250 -4.001 13.498 1.00 97.62 83 LEU A C 1
ATOM 623 O O . LEU A 1 83 ? -0.417 -4.731 14.478 1.00 97.62 83 LEU A O 1
ATOM 627 N N . ASN A 1 84 ? 0.308 -2.794 13.608 1.00 96.00 84 ASN A N 1
ATOM 628 C CA . ASN A 1 84 ? 0.949 -2.296 14.821 1.00 96.00 84 ASN A CA 1
ATOM 629 C C . ASN A 1 84 ? 0.381 -0.929 15.232 1.00 96.00 84 ASN A C 1
ATOM 631 O O . ASN A 1 84 ? 0.149 -0.054 14.399 1.00 96.00 84 ASN A O 1
ATOM 635 N N . SER A 1 85 ? 0.139 -0.743 16.531 1.00 95.62 85 SER A N 1
ATOM 636 C CA . SER A 1 85 ? -0.316 0.532 17.101 1.00 95.62 85 SER A CA 1
ATOM 637 C C . SER A 1 85 ? 0.805 1.562 17.269 1.00 95.62 85 SER A C 1
ATOM 639 O O . SER A 1 85 ? 0.517 2.745 17.436 1.00 95.62 85 SER A O 1
ATOM 641 N N . ASP A 1 86 ? 2.074 1.146 17.232 1.00 96.19 86 ASP A N 1
ATOM 642 C CA . ASP A 1 86 ? 3.216 2.061 17.172 1.00 96.19 86 ASP A CA 1
ATOM 643 C C . ASP A 1 86 ? 3.426 2.555 15.733 1.00 96.19 86 ASP A C 1
ATOM 645 O O . ASP A 1 86 ? 4.292 2.101 14.982 1.00 96.19 86 ASP A O 1
ATOM 649 N N . ILE A 1 87 ? 2.587 3.512 15.341 1.00 95.19 87 ILE A N 1
ATOM 650 C CA . ILE A 1 87 ? 2.606 4.114 14.003 1.00 95.19 87 ILE A CA 1
ATOM 651 C C . ILE A 1 87 ? 3.950 4.815 13.721 1.00 95.19 87 ILE A C 1
ATOM 653 O O . ILE A 1 87 ? 4.398 4.851 12.575 1.00 95.19 87 ILE A O 1
ATOM 657 N N . SER A 1 88 ? 4.632 5.332 14.750 1.00 95.44 88 SER A N 1
ATOM 658 C CA . SER A 1 88 ? 5.951 5.964 14.600 1.00 95.44 88 SER A CA 1
ATOM 659 C C . SER A 1 88 ? 7.021 4.943 14.220 1.00 95.44 88 SER A C 1
ATOM 661 O O . SER A 1 88 ? 7.845 5.209 13.337 1.00 95.44 88 SER A O 1
ATOM 663 N N . GLN A 1 89 ? 6.996 3.763 14.847 1.00 96.00 89 GLN A N 1
ATOM 664 C CA . GLN A 1 89 ? 7.871 2.649 14.491 1.00 96.00 89 GLN A CA 1
ATOM 665 C C . GLN A 1 89 ? 7.606 2.183 13.057 1.00 96.00 89 GLN A C 1
ATOM 667 O O . GLN A 1 89 ? 8.548 2.041 12.277 1.00 96.00 89 GLN A O 1
ATOM 672 N N . VAL A 1 90 ? 6.335 2.008 12.688 1.00 96.44 90 VAL A N 1
ATOM 673 C CA . VAL A 1 90 ? 5.940 1.607 11.330 1.00 96.44 90 VAL A CA 1
ATOM 674 C C . VAL A 1 90 ? 6.433 2.615 10.290 1.00 96.44 90 VAL A C 1
ATOM 676 O O . VAL A 1 90 ? 7.066 2.229 9.309 1.00 96.44 90 VAL A O 1
ATOM 679 N N . ASN A 1 91 ? 6.219 3.913 10.522 1.00 96.38 91 ASN A N 1
ATOM 680 C CA . ASN A 1 91 ? 6.707 4.960 9.625 1.00 96.38 91 ASN A CA 1
ATOM 681 C C . ASN A 1 91 ? 8.237 4.925 9.495 1.00 96.38 91 ASN A C 1
ATOM 683 O O . ASN A 1 91 ? 8.758 5.021 8.389 1.00 96.38 91 ASN A O 1
ATOM 687 N N . SER A 1 92 ? 8.962 4.725 10.600 1.00 96.50 92 SER A N 1
ATOM 688 C CA . SER A 1 92 ? 10.431 4.639 10.586 1.00 96.50 92 SER A CA 1
ATOM 689 C C . SER A 1 92 ? 10.940 3.471 9.735 1.00 96.50 92 SER A C 1
ATOM 691 O O . SER A 1 92 ? 11.906 3.643 8.993 1.00 96.50 92 SER A O 1
ATOM 693 N N . LEU A 1 93 ? 10.267 2.312 9.784 1.00 95.44 93 LEU A N 1
ATOM 694 C CA . LEU A 1 93 ? 10.573 1.179 8.902 1.00 95.44 93 LEU A CA 1
ATOM 695 C C . LEU A 1 93 ? 10.400 1.562 7.429 1.00 95.44 93 LEU A C 1
ATOM 697 O O . LEU A 1 93 ? 11.273 1.267 6.619 1.00 95.44 93 LEU A O 1
ATOM 701 N N . VAL A 1 94 ? 9.322 2.276 7.091 1.00 95.50 94 VAL A N 1
ATOM 702 C CA . VAL A 1 94 ? 9.070 2.735 5.716 1.00 95.50 94 VAL A CA 1
ATOM 703 C C . VAL A 1 94 ? 10.124 3.736 5.242 1.00 95.50 94 VAL A C 1
ATOM 705 O O . VAL A 1 94 ? 10.597 3.640 4.110 1.00 95.50 94 VAL A O 1
ATOM 708 N N . GLN A 1 95 ? 10.554 4.669 6.097 1.00 95.81 95 GLN A N 1
ATOM 709 C CA . GLN A 1 95 ? 11.600 5.631 5.730 1.00 95.81 95 GLN A CA 1
ATOM 710 C C 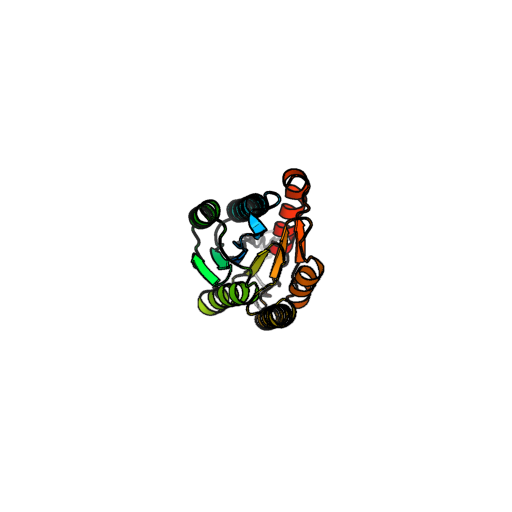. GLN A 1 95 ? 12.945 4.949 5.409 1.00 95.81 95 GLN A C 1
ATOM 712 O O . GLN A 1 95 ? 13.712 5.464 4.590 1.00 95.81 95 GLN A O 1
ATOM 717 N N . ALA A 1 96 ? 13.206 3.777 5.998 1.00 92.69 96 ALA A N 1
ATOM 718 C CA . ALA A 1 96 ? 14.425 2.994 5.800 1.00 92.69 96 ALA A CA 1
ATOM 719 C C . ALA A 1 96 ? 14.409 2.071 4.563 1.00 92.69 96 ALA A C 1
ATOM 721 O O . ALA A 1 96 ? 15.448 1.503 4.232 1.00 92.69 96 ALA A O 1
ATOM 722 N N . ILE A 1 97 ? 13.270 1.921 3.876 1.00 89.25 97 ILE A N 1
ATOM 723 C CA . ILE A 1 97 ? 13.153 1.082 2.672 1.00 89.25 97 ILE A CA 1
ATOM 724 C C . ILE A 1 97 ? 14.082 1.587 1.560 1.00 89.25 97 ILE A C 1
ATOM 726 O O . ILE A 1 97 ? 14.231 2.797 1.370 1.00 89.25 97 ILE A O 1
ATOM 730 N N . GLN A 1 98 ? 14.655 0.656 0.803 1.00 81.31 98 GLN A N 1
ATOM 731 C CA . GLN A 1 98 ? 15.364 0.908 -0.451 1.00 81.31 98 GLN A CA 1
ATOM 732 C C . GLN A 1 98 ? 14.676 0.137 -1.579 1.00 81.31 98 GLN A C 1
ATOM 734 O O . GLN A 1 98 ? 14.055 -0.899 -1.331 1.00 81.31 98 GLN A O 1
ATOM 739 N N . GLU A 1 99 ? 14.757 0.671 -2.788 1.00 78.00 99 GLU A N 1
ATOM 740 C CA . GLU A 1 99 ? 14.243 0.053 -4.002 1.00 78.00 99 GLU A CA 1
ATOM 741 C C . GLU A 1 99 ? 15.073 -1.165 -4.442 1.00 78.00 99 GLU A C 1
ATOM 743 O O . GLU A 1 99 ? 16.297 -1.179 -4.321 1.00 78.00 99 GLU A O 1
ATOM 748 N N . ASP A 1 100 ? 14.399 -2.196 -4.955 1.00 72.62 100 ASP A N 1
ATOM 749 C CA . ASP A 1 100 ? 15.001 -3.390 -5.547 1.00 72.62 100 ASP A CA 1
ATOM 750 C C . ASP A 1 100 ? 13.976 -4.166 -6.400 1.00 72.62 100 ASP A C 1
ATOM 752 O O . ASP A 1 100 ? 12.794 -4.229 -6.073 1.00 72.62 100 ASP A O 1
ATOM 756 N N . GLY A 1 101 ? 14.426 -4.845 -7.457 1.00 72.56 101 GLY A N 1
ATOM 757 C CA . GLY A 1 101 ? 13.641 -5.853 -8.181 1.00 72.56 101 GLY A CA 1
ATOM 758 C C . GLY A 1 101 ? 12.547 -5.349 -9.142 1.00 72.56 101 GLY A C 1
ATOM 759 O O . GLY A 1 101 ? 12.542 -4.203 -9.591 1.00 72.56 101 GLY A O 1
ATOM 760 N N . MET A 1 102 ? 11.645 -6.271 -9.513 1.00 73.31 102 MET A N 1
ATOM 761 C CA . MET A 1 102 ? 10.538 -6.080 -10.477 1.00 73.31 102 MET A CA 1
ATOM 762 C C . MET A 1 102 ? 9.235 -5.636 -9.773 1.00 73.31 102 MET A C 1
ATOM 764 O O . MET A 1 102 ? 9.298 -5.227 -8.627 1.00 73.31 102 MET A O 1
ATOM 768 N N . THR A 1 103 ? 8.057 -5.697 -10.411 1.00 76.25 103 THR A N 1
ATOM 769 C CA . THR A 1 103 ? 6.785 -5.142 -9.888 1.00 76.25 103 THR A CA 1
ATOM 770 C C . THR A 1 103 ? 5.635 -6.162 -9.899 1.00 76.25 103 THR A C 1
ATOM 772 O O . THR A 1 103 ? 4.965 -6.36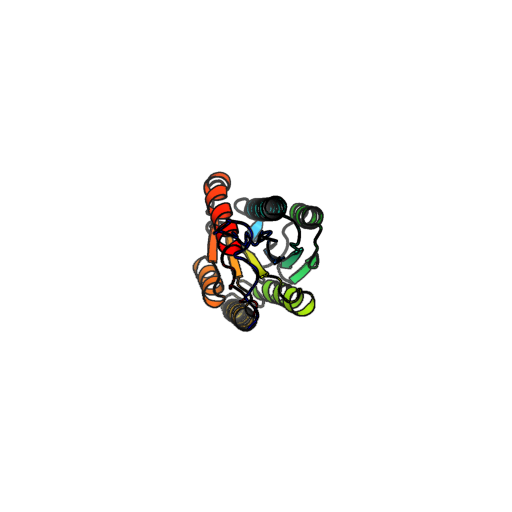4 -10.918 1.00 76.25 103 THR A O 1
ATOM 775 N N . ASN A 1 104 ? 5.356 -6.777 -8.744 1.00 82.44 104 ASN A N 1
ATOM 776 C CA . ASN A 1 104 ? 4.281 -7.753 -8.517 1.00 82.44 104 ASN A CA 1
ATOM 777 C C . ASN A 1 104 ? 3.177 -7.209 -7.590 1.00 82.44 104 ASN A C 1
ATOM 779 O O . ASN A 1 104 ? 3.059 -7.597 -6.425 1.00 82.44 104 ASN A O 1
ATOM 783 N N . ILE A 1 105 ? 2.336 -6.326 -8.137 1.00 82.62 105 ILE A N 1
ATOM 784 C CA . ILE A 1 105 ? 1.259 -5.648 -7.392 1.00 82.62 105 ILE A CA 1
ATOM 785 C C . ILE A 1 105 ? 0.287 -6.655 -6.756 1.00 82.62 105 ILE A C 1
ATOM 787 O O . ILE A 1 105 ? -0.084 -6.510 -5.592 1.00 82.62 105 ILE A O 1
ATOM 791 N N . SER A 1 106 ? -0.090 -7.708 -7.492 1.00 85.25 106 SER A N 1
ATOM 792 C CA . SER A 1 106 ? -1.044 -8.713 -7.003 1.00 85.25 106 SER A CA 1
ATOM 793 C C . SER A 1 106 ? -0.551 -9.422 -5.736 1.00 85.25 106 SER A C 1
ATOM 795 O O . SER A 1 106 ? -1.302 -9.535 -4.773 1.00 85.25 106 SER A O 1
ATOM 797 N N . ALA A 1 107 ? 0.732 -9.798 -5.671 1.00 88.94 107 ALA A N 1
ATOM 798 C CA . ALA A 1 107 ? 1.305 -10.434 -4.485 1.00 88.94 107 ALA A CA 1
ATOM 799 C C . ALA A 1 107 ? 1.348 -9.487 -3.273 1.00 88.94 107 ALA A C 1
ATOM 801 O O . ALA A 1 107 ? 1.099 -9.915 -2.140 1.00 88.94 107 ALA A O 1
ATOM 802 N N . GLY A 1 108 ? 1.624 -8.199 -3.506 1.00 93.25 108 GLY A N 1
ATOM 803 C CA . GLY A 1 108 ? 1.558 -7.166 -2.473 1.00 93.25 108 GLY A CA 1
ATOM 804 C C . GLY A 1 108 ? 0.150 -7.034 -1.894 1.00 93.25 108 GLY A C 1
ATOM 805 O O . GLY A 1 108 ? -0.031 -7.094 -0.675 1.00 93.25 108 GLY A O 1
ATOM 806 N N . MET A 1 109 ? -0.856 -6.929 -2.771 1.00 96.06 109 MET A N 1
ATOM 807 C CA . MET A 1 109 ? -2.266 -6.852 -2.377 1.00 96.06 109 MET A CA 1
ATOM 808 C C . MET A 1 109 ? -2.705 -8.101 -1.612 1.00 96.06 109 MET A C 1
ATOM 810 O O . MET A 1 109 ? -3.326 -7.975 -0.560 1.00 96.06 109 MET A O 1
ATOM 814 N N . THR A 1 110 ? -2.333 -9.299 -2.072 1.00 96.75 110 THR A N 1
ATOM 815 C CA . THR A 1 110 ? -2.642 -10.547 -1.361 1.00 96.75 110 THR A CA 1
ATOM 816 C C . THR A 1 110 ? -2.027 -10.568 0.036 1.00 96.75 110 THR A C 1
ATOM 818 O O . THR A 1 110 ? -2.723 -10.904 0.995 1.00 96.75 110 THR A O 1
ATOM 821 N N . THR A 1 111 ? -0.758 -10.172 0.179 1.00 97.19 111 THR A N 1
ATOM 822 C CA . THR A 1 111 ? -0.079 -10.112 1.486 1.00 97.19 111 THR A CA 1
ATOM 823 C C . THR A 1 111 ? -0.804 -9.166 2.441 1.00 97.19 111 THR A C 1
ATOM 825 O O . THR A 1 111 ? -1.126 -9.547 3.565 1.00 97.19 111 THR A O 1
ATOM 828 N N . GLY A 1 112 ? -1.126 -7.951 1.984 1.00 96.88 112 GLY A N 1
ATOM 829 C CA . GLY A 1 112 ? -1.838 -6.971 2.804 1.00 96.88 112 GLY A CA 1
ATOM 830 C C . GLY A 1 112 ? -3.272 -7.392 3.151 1.00 96.88 112 GLY A C 1
ATOM 831 O O . GLY A 1 112 ? -3.715 -7.220 4.286 1.00 96.88 112 GLY A O 1
ATOM 832 N N . ARG A 1 113 ? -4.000 -7.983 2.195 1.00 97.50 113 ARG A N 1
ATOM 833 C CA . ARG A 1 113 ? -5.369 -8.480 2.408 1.00 97.50 113 ARG A CA 1
ATOM 834 C C . ARG A 1 113 ? -5.383 -9.592 3.453 1.00 97.50 113 ARG A C 1
ATOM 836 O O . ARG A 1 113 ? -6.206 -9.546 4.360 1.00 97.50 113 ARG A O 1
ATOM 843 N N . THR A 1 114 ? -4.441 -10.529 3.353 1.00 97.62 114 THR A N 1
ATOM 844 C CA . THR A 1 114 ? -4.304 -11.658 4.287 1.00 97.62 114 THR A CA 1
ATOM 845 C C . THR A 1 114 ? -4.029 -11.166 5.709 1.00 97.62 114 THR A C 1
ATOM 847 O O . THR A 1 114 ? -4.715 -11.584 6.633 1.00 97.62 114 THR A O 1
ATOM 850 N N . GLU A 1 115 ? -3.125 -10.197 5.892 1.00 98.06 115 GLU A N 1
ATOM 851 C CA . GLU A 1 115 ? -2.856 -9.614 7.217 1.00 98.06 115 GLU A CA 1
ATOM 852 C C . GLU A 1 115 ? -4.107 -8.965 7.839 1.00 98.06 115 GLU A C 1
ATOM 854 O O . GLU A 1 115 ? -4.391 -9.165 9.020 1.00 98.06 115 GLU A O 1
ATOM 859 N N . ILE A 1 116 ? -4.906 -8.227 7.056 1.00 95.69 116 ILE A N 1
ATOM 860 C CA . ILE A 1 116 ? -6.178 -7.665 7.545 1.00 95.69 116 ILE A CA 1
ATOM 861 C C . ILE A 1 116 ? -7.201 -8.762 7.867 1.00 95.69 116 ILE A C 1
ATOM 863 O O . ILE A 1 116 ? -7.952 -8.623 8.836 1.00 95.69 116 ILE A O 1
ATOM 867 N N . GLN A 1 117 ? -7.282 -9.815 7.054 1.00 95.75 117 GLN A N 1
ATOM 868 C CA . GLN A 1 117 ? -8.218 -10.916 7.279 1.00 95.75 117 GLN A CA 1
ATOM 869 C C . GLN A 1 117 ? -7.880 -11.684 8.562 1.00 95.75 117 GLN A C 1
ATOM 871 O O . GLN A 1 117 ? -8.782 -11.941 9.361 1.00 95.75 117 GLN A O 1
ATOM 876 N N . ASP A 1 118 ? -6.600 -11.982 8.778 1.00 96.81 118 ASP A N 1
ATOM 877 C CA . ASP A 1 118 ? -6.138 -12.826 9.880 1.00 96.81 118 ASP A CA 1
ATOM 878 C C . ASP A 1 118 ? -6.008 -12.050 11.199 1.00 96.81 118 ASP A C 1
ATOM 880 O O . ASP A 1 118 ? -6.364 -12.565 12.262 1.00 96.81 118 ASP A O 1
ATOM 884 N N . ASN A 1 119 ? -5.529 -10.801 11.143 1.00 97.31 119 ASN A N 1
ATOM 885 C CA . ASN A 1 119 ? -5.141 -10.024 12.327 1.00 97.31 119 ASN A CA 1
ATOM 886 C C . ASN A 1 119 ? -5.966 -8.740 12.538 1.00 97.31 119 ASN A C 1
ATOM 888 O O . ASN A 1 119 ? -5.794 -8.046 13.549 1.00 97.31 119 ASN A O 1
ATOM 892 N N . GLY A 1 120 ? -6.884 -8.417 11.622 1.00 95.19 120 GLY A N 1
ATOM 893 C CA . GLY A 1 120 ? -7.764 -7.256 11.731 1.00 95.19 120 GLY A CA 1
ATOM 894 C C . GLY A 1 120 ? -8.783 -7.386 12.865 1.00 95.19 120 GLY A C 1
ATOM 895 O O . GLY A 1 120 ? -9.490 -8.386 13.007 1.00 95.19 120 GLY A O 1
ATOM 896 N N . ARG A 1 121 ? -8.927 -6.329 13.660 1.00 93.62 121 ARG A N 1
ATOM 897 C CA . ARG A 1 121 ? -9.830 -6.261 14.807 1.00 93.62 121 ARG A CA 1
ATOM 898 C C . ARG A 1 121 ? -11.298 -6.260 14.366 1.00 93.62 121 ARG A C 1
ATOM 900 O O . ARG A 1 121 ? -11.678 -5.510 13.461 1.00 93.62 121 ARG A O 1
ATOM 907 N N . PRO A 1 122 ? -12.164 -7.040 15.034 1.00 88.75 122 PRO A N 1
ATOM 908 C CA . PRO A 1 122 ? -13.606 -6.933 14.856 1.00 88.75 122 PRO A CA 1
ATOM 909 C C . PRO A 1 122 ? -14.102 -5.519 15.181 1.00 88.75 122 PRO A C 1
ATOM 911 O O . PRO A 1 122 ? -13.722 -4.942 16.198 1.00 88.75 122 PRO A O 1
ATOM 914 N N . GLY A 1 123 ? -14.951 -4.960 14.317 1.00 86.62 123 GLY A N 1
ATOM 915 C CA . GLY A 1 123 ? -15.534 -3.626 14.508 1.00 86.62 123 GLY A CA 1
ATOM 916 C C . GLY A 1 123 ? -14.583 -2.448 14.262 1.00 86.62 123 GLY A C 1
ATOM 917 O O . GLY A 1 123 ? -15.032 -1.308 14.337 1.00 86.62 123 GLY A O 1
ATOM 918 N N . ALA A 1 124 ? -13.305 -2.692 13.948 1.00 89.62 124 ALA A N 1
ATOM 919 C CA . ALA A 1 124 ? -12.411 -1.647 13.462 1.00 89.62 124 ALA A CA 1
ATOM 920 C C . ALA A 1 124 ? -12.695 -1.341 11.984 1.00 89.62 124 ALA A C 1
ATOM 922 O O . ALA A 1 124 ? -12.987 -2.244 11.195 1.00 89.62 124 ALA A O 1
ATOM 923 N N . GLY A 1 125 ? -12.577 -0.069 11.599 1.00 89.56 125 GLY A N 1
ATOM 924 C CA . GLY A 1 125 ? -12.569 0.316 10.190 1.00 89.56 125 GLY A CA 1
ATOM 925 C C . GLY A 1 125 ? -11.365 -0.309 9.485 1.00 89.56 125 GLY A C 1
ATOM 926 O O . GLY A 1 125 ? -10.285 -0.376 10.063 1.00 89.56 125 GLY A O 1
ATOM 927 N N . ARG A 1 126 ? -11.533 -0.770 8.247 1.00 92.38 126 ARG A N 1
ATOM 928 C CA . ARG A 1 126 ? -10.466 -1.423 7.478 1.00 92.38 126 ARG A CA 1
ATOM 929 C C . ARG A 1 126 ? -10.165 -0.620 6.224 1.00 92.38 126 ARG A C 1
ATOM 931 O O . ARG A 1 126 ? -11.091 -0.113 5.595 1.00 92.38 126 ARG A O 1
ATOM 938 N N . LEU A 1 127 ? -8.890 -0.502 5.873 1.00 94.38 127 LEU A N 1
ATOM 939 C CA . LEU A 1 127 ? -8.449 0.177 4.657 1.00 94.38 127 LEU A CA 1
ATOM 940 C C . LEU A 1 127 ? -7.150 -0.445 4.155 1.00 94.38 127 LEU A C 1
ATOM 942 O O . LEU A 1 127 ? -6.203 -0.602 4.921 1.00 94.38 127 LEU A O 1
ATOM 946 N N . MET A 1 128 ? -7.076 -0.726 2.860 1.00 96.62 128 MET A N 1
ATOM 947 C CA . MET A 1 128 ? -5.809 -0.984 2.190 1.00 96.62 128 MET A CA 1
ATOM 948 C C . MET A 1 128 ? -5.383 0.267 1.423 1.00 96.62 128 MET A C 1
ATOM 950 O O . MET A 1 128 ? -6.196 0.882 0.737 1.00 96.62 128 MET A O 1
ATOM 954 N N . VAL A 1 129 ? -4.112 0.646 1.528 1.00 96.56 129 VAL A N 1
ATOM 955 C CA . VAL A 1 129 ? -3.525 1.735 0.744 1.00 96.56 129 VAL A CA 1
ATOM 956 C C . VAL A 1 129 ? -2.433 1.150 -0.140 1.00 96.56 129 VAL A C 1
ATOM 958 O O . VAL A 1 129 ? -1.407 0.708 0.367 1.00 96.56 129 VAL A O 1
ATOM 961 N N . VAL A 1 130 ? -2.653 1.133 -1.452 1.00 96.12 130 VAL A N 1
ATOM 962 C CA . VAL A 1 130 ? -1.691 0.632 -2.442 1.00 96.12 130 VAL A CA 1
ATOM 963 C C . VAL A 1 130 ? -0.934 1.817 -3.026 1.00 96.12 130 VAL A C 1
ATOM 965 O O . VAL A 1 130 ? -1.543 2.708 -3.613 1.00 96.12 130 VAL A O 1
ATOM 968 N N . LEU A 1 131 ? 0.386 1.837 -2.861 1.00 94.62 131 LEU A N 1
ATOM 969 C CA . LEU A 1 131 ? 1.276 2.897 -3.330 1.00 94.62 131 LEU A CA 1
ATOM 970 C C . LEU A 1 131 ? 2.225 2.317 -4.379 1.00 94.62 131 LEU A C 1
ATOM 972 O O . LEU A 1 131 ? 3.039 1.463 -4.045 1.00 94.62 131 LEU A O 1
ATOM 976 N N . THR A 1 132 ? 2.108 2.753 -5.633 1.00 90.12 132 THR A N 1
ATOM 977 C CA . THR A 1 132 ? 2.805 2.129 -6.772 1.00 90.12 132 THR A CA 1
ATOM 978 C C . THR A 1 132 ? 3.037 3.109 -7.910 1.00 90.12 132 THR A C 1
ATOM 980 O O . THR A 1 132 ? 2.409 4.158 -7.968 1.00 90.12 132 THR A O 1
ATOM 983 N N . ASP A 1 133 ? 3.898 2.775 -8.860 1.00 79.12 133 ASP A N 1
ATOM 984 C CA . ASP A 1 133 ? 3.899 3.427 -10.165 1.00 79.12 133 ASP A CA 1
ATOM 985 C C . ASP A 1 133 ? 3.099 2.643 -11.218 1.00 79.12 133 ASP A C 1
ATOM 987 O O . ASP A 1 133 ? 3.081 3.021 -12.375 1.00 79.12 133 ASP A O 1
ATOM 991 N N . GLY A 1 134 ? 2.357 1.594 -10.849 1.00 64.31 134 GLY A N 1
ATOM 992 C CA . GLY A 1 134 ? 1.350 0.943 -11.698 1.00 64.31 134 GLY A CA 1
ATOM 993 C C . GLY A 1 134 ? 1.903 0.112 -12.862 1.00 64.31 134 GLY A C 1
ATOM 994 O O . GLY A 1 134 ? 1.121 -0.457 -13.627 1.00 64.31 134 GLY A O 1
ATOM 995 N N . LEU A 1 135 ? 3.227 -0.003 -12.998 1.00 73.50 135 LEU A N 1
ATOM 996 C CA . LEU A 1 135 ? 3.877 -0.744 -14.078 1.00 73.50 135 LEU A CA 1
ATOM 997 C C . LEU A 1 135 ? 3.911 -2.249 -13.787 1.00 73.50 135 LEU A C 1
ATOM 999 O O . LEU A 1 135 ? 4.945 -2.827 -13.465 1.00 73.50 135 LEU A O 1
ATOM 1003 N N . VAL A 1 136 ? 2.762 -2.913 -13.936 1.00 70.06 136 VAL A N 1
ATOM 1004 C CA . VAL A 1 136 ? 2.654 -4.369 -13.754 1.00 70.06 136 VAL A CA 1
ATOM 1005 C C . VAL A 1 136 ? 3.529 -5.103 -14.771 1.00 70.06 136 VAL A C 1
ATOM 1007 O O . VAL A 1 136 ? 3.224 -5.130 -15.964 1.00 70.06 136 VAL A O 1
ATOM 1010 N N . ASN A 1 137 ? 4.589 -5.754 -14.298 1.00 65.88 137 ASN A N 1
ATOM 1011 C CA . ASN A 1 137 ? 5.494 -6.554 -15.129 1.00 65.88 137 ASN A CA 1
ATOM 1012 C C . ASN A 1 137 ? 5.699 -7.989 -14.596 1.00 65.88 137 ASN A C 1
ATOM 1014 O O . ASN A 1 137 ? 6.398 -8.771 -15.233 1.00 65.88 137 ASN A O 1
ATOM 1018 N N . GLN A 1 138 ? 5.048 -8.351 -13.483 1.00 65.50 138 GLN A N 1
ATOM 1019 C CA . GLN A 1 138 ? 5.062 -9.683 -12.858 1.00 65.50 138 GLN A CA 1
ATOM 1020 C C . GLN A 1 138 ? 3.634 -10.226 -12.639 1.00 65.50 138 GLN A C 1
ATOM 102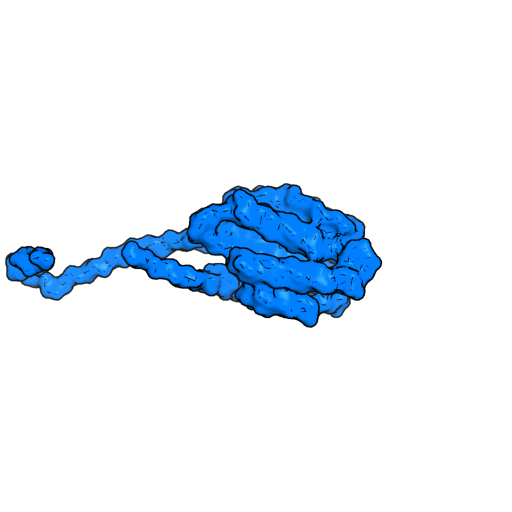2 O O . GLN A 1 138 ? 2.688 -9.431 -12.603 1.00 65.50 138 GLN A O 1
ATOM 1027 N N . PRO A 1 139 ? 3.443 -11.561 -12.504 1.00 47.22 139 PRO A N 1
ATOM 1028 C CA . PRO A 1 139 ? 4.462 -12.626 -12.399 1.00 47.22 139 PRO A CA 1
ATOM 1029 C C . PRO A 1 139 ? 5.134 -13.054 -13.719 1.00 47.22 139 PRO A C 1
ATOM 1031 O O . PRO A 1 139 ? 6.103 -13.802 -13.692 1.00 47.22 139 PRO A O 1
ATOM 1034 N N . GLU A 1 140 ? 4.650 -12.597 -14.878 1.00 63.47 140 GLU A N 1
ATOM 1035 C CA . GLU A 1 140 ? 5.248 -12.949 -16.183 1.00 63.47 140 GLU A CA 1
ATOM 1036 C C . GLU A 1 140 ? 5.270 -11.766 -17.157 1.00 63.47 140 GLU A C 1
ATOM 1038 O O . GLU A 1 140 ? 6.272 -11.482 -17.807 1.00 63.47 140 GLU A O 1
ATOM 1043 N N . SER A 1 141 ? 4.137 -11.076 -17.281 1.00 73.00 141 SER A N 1
ATOM 1044 C CA . SER A 1 141 ? 3.968 -9.899 -18.130 1.00 73.00 141 SER A CA 1
ATOM 1045 C C . SER A 1 141 ? 2.757 -9.095 -17.666 1.00 73.00 141 SER A C 1
ATOM 1047 O O . SER A 1 141 ? 1.928 -9.601 -16.906 1.00 73.00 141 SER A O 1
ATOM 1049 N N . ALA A 1 142 ? 2.583 -7.881 -18.190 1.00 74.81 142 ALA A N 1
ATOM 1050 C CA . ALA A 1 142 ? 1.371 -7.096 -17.959 1.00 74.81 142 ALA A CA 1
ATOM 1051 C C . ALA A 1 142 ? 0.086 -7.855 -18.352 1.00 74.81 142 ALA A C 1
ATOM 1053 O O . ALA A 1 142 ? -0.929 -7.741 -17.668 1.00 74.81 142 ALA A O 1
ATOM 1054 N N . ALA A 1 143 ? 0.122 -8.668 -19.415 1.00 74.69 143 ALA A N 1
ATOM 1055 C CA . ALA A 1 143 ? -1.041 -9.432 -19.876 1.00 74.69 143 ALA A CA 1
ATOM 1056 C C . ALA A 1 143 ? -1.493 -10.499 -18.862 1.00 74.69 143 ALA A C 1
ATOM 1058 O O . ALA A 1 143 ? -2.683 -10.792 -18.775 1.00 74.69 143 ALA A O 1
ATOM 1059 N N . VAL A 1 144 ? -0.555 -11.044 -18.082 1.00 79.25 144 VAL A N 1
ATOM 1060 C CA . VAL A 1 144 ? -0.828 -12.037 -17.030 1.00 79.25 144 VAL A CA 1
ATOM 1061 C C . VAL A 1 144 ? -1.096 -11.360 -15.686 1.00 79.25 144 VAL A C 1
ATOM 1063 O O . VAL A 1 144 ? -2.017 -11.742 -14.970 1.00 79.25 144 VAL A O 1
ATOM 1066 N N . GLY A 1 145 ? -0.321 -10.331 -15.344 1.00 81.31 145 GLY A N 1
ATOM 1067 C CA . GLY A 1 145 ? -0.398 -9.667 -14.046 1.00 81.31 145 GLY A CA 1
ATOM 1068 C C . GLY A 1 145 ? -1.645 -8.802 -13.869 1.00 81.31 145 GLY A C 1
ATOM 1069 O O . GLY A 1 145 ? -2.240 -8.813 -12.795 1.00 81.31 145 GLY A O 1
ATOM 1070 N N . ARG A 1 146 ? -2.094 -8.077 -14.905 1.00 86.69 146 ARG A N 1
ATOM 1071 C CA . ARG A 1 146 ? -3.262 -7.183 -14.781 1.00 86.69 146 ARG A CA 1
ATOM 1072 C C . ARG A 1 146 ? -4.540 -7.922 -14.367 1.00 86.69 146 ARG A C 1
ATOM 1074 O O . ARG A 1 146 ? -5.169 -7.462 -13.416 1.00 86.69 146 ARG A O 1
ATOM 1081 N N . PRO A 1 147 ? -4.922 -9.060 -14.987 1.00 89.62 147 PRO A N 1
ATOM 1082 C CA . PRO A 1 147 ? -6.070 -9.835 -14.517 1.00 89.62 147 PRO A CA 1
ATOM 1083 C C . PRO A 1 147 ? -5.971 -10.252 -13.044 1.00 89.62 147 PRO A C 1
ATOM 1085 O O . PRO A 1 147 ? -6.982 -10.244 -12.349 1.00 89.62 147 PRO A O 1
ATOM 1088 N N . LEU A 1 148 ? -4.769 -10.571 -12.550 1.00 90.12 148 LEU A N 1
ATOM 1089 C CA . LEU A 1 148 ? -4.558 -10.949 -11.148 1.00 90.12 148 LEU A CA 1
ATOM 1090 C C . LEU A 1 148 ? -4.744 -9.761 -10.199 1.00 90.12 148 LEU A C 1
ATOM 1092 O O . LEU A 1 148 ? -5.348 -9.912 -9.143 1.00 90.12 148 LEU A O 1
ATOM 1096 N N . VAL A 1 149 ? -4.290 -8.567 -10.586 1.00 91.75 149 VAL A N 1
ATOM 1097 C CA . VAL A 1 149 ? -4.530 -7.331 -9.820 1.00 91.75 149 VAL A CA 1
ATOM 1098 C C . VAL A 1 149 ? -6.031 -7.039 -9.710 1.00 91.75 149 VAL A C 1
ATOM 1100 O O . VAL A 1 149 ? -6.528 -6.756 -8.621 1.00 91.75 149 VAL A O 1
ATOM 1103 N N . ILE A 1 150 ? -6.768 -7.173 -10.816 1.00 94.81 150 ILE A N 1
ATOM 1104 C CA . ILE A 1 150 ? -8.230 -7.013 -10.831 1.00 94.81 150 ILE A CA 1
ATOM 1105 C C . ILE A 1 150 ? -8.917 -8.079 -9.969 1.00 94.81 150 ILE A C 1
ATOM 1107 O O . ILE A 1 150 ? -9.833 -7.761 -9.211 1.00 94.81 150 ILE A O 1
ATOM 1111 N N . GLN A 1 151 ? -8.450 -9.328 -10.024 1.00 95.50 151 GLN A N 1
ATOM 1112 C CA . GLN A 1 151 ? -8.968 -10.400 -9.177 1.00 95.50 151 GLN A CA 1
ATOM 1113 C C . GLN A 1 151 ? -8.743 -10.116 -7.684 1.00 95.50 151 GLN A C 1
ATOM 1115 O O . GLN A 1 151 ? -9.642 -10.346 -6.877 1.00 95.50 151 GLN A O 1
ATOM 1120 N N . GLU A 1 152 ? -7.577 -9.598 -7.292 1.00 95.88 152 GLU A N 1
ATOM 1121 C CA . GLU A 1 152 ? -7.325 -9.221 -5.896 1.00 95.88 152 GLU A CA 1
ATOM 1122 C C . GLU A 1 152 ? -8.180 -8.029 -5.452 1.00 95.88 152 GLU A C 1
ATOM 1124 O O . GLU A 1 152 ? -8.646 -8.014 -4.313 1.00 95.88 152 GLU A O 1
ATOM 1129 N N . ALA A 1 153 ? -8.455 -7.069 -6.341 1.00 96.56 153 ALA A N 1
ATOM 1130 C CA . ALA A 1 153 ? -9.391 -5.982 -6.056 1.00 96.56 153 ALA A CA 1
ATOM 1131 C C . ALA A 1 153 ? -10.816 -6.511 -5.806 1.00 96.56 153 ALA A C 1
ATOM 1133 O O . ALA A 1 153 ? -11.480 -6.074 -4.868 1.00 96.56 153 ALA A O 1
ATOM 1134 N N . GLN A 1 154 ? -11.265 -7.496 -6.593 1.00 97.69 154 GLN A N 1
ATOM 1135 C CA . GLN A 1 154 ? -12.561 -8.160 -6.397 1.00 97.69 154 GLN A CA 1
ATOM 1136 C C . GLN A 1 154 ? -12.614 -8.904 -5.058 1.00 97.69 154 GLN A C 1
ATOM 1138 O O . GLN A 1 154 ? -13.571 -8.740 -4.309 1.00 97.69 154 GLN A O 1
ATOM 1143 N N . ARG A 1 155 ? -11.554 -9.645 -4.703 1.00 97.69 155 ARG A N 1
ATOM 1144 C CA . ARG A 1 155 ? -11.455 -10.312 -3.392 1.00 97.69 155 ARG A CA 1
ATOM 1145 C C . ARG A 1 155 ? -11.508 -9.309 -2.239 1.00 97.69 155 ARG A C 1
ATOM 1147 O O . ARG A 1 155 ? -12.202 -9.544 -1.258 1.00 97.69 155 ARG A O 1
ATOM 1154 N N . ALA A 1 156 ? -10.819 -8.174 -2.360 1.00 96.12 156 ALA A N 1
ATOM 1155 C CA . ALA A 1 156 ? -10.894 -7.109 -1.362 1.00 96.12 156 ALA A CA 1
ATOM 1156 C C . ALA A 1 156 ? -12.313 -6.521 -1.247 1.00 96.12 156 ALA A C 1
ATOM 1158 O O . ALA A 1 156 ? -12.778 -6.264 -0.137 1.00 96.12 156 ALA A O 1
ATOM 1159 N N . ALA A 1 157 ? -13.028 -6.362 -2.365 1.00 95.12 157 ALA A N 1
ATOM 1160 C CA . ALA A 1 157 ? -14.424 -5.932 -2.358 1.00 95.12 157 ALA A CA 1
ATOM 1161 C C . ALA A 1 157 ? -15.336 -6.942 -1.634 1.00 95.12 157 ALA A C 1
ATOM 1163 O O . ALA A 1 157 ? -16.133 -6.538 -0.783 1.00 95.12 157 ALA A O 1
ATOM 1164 N N . ASP A 1 158 ? -15.171 -8.243 -1.901 1.00 96.06 158 ASP A N 1
ATOM 1165 C CA . ASP A 1 158 ? -15.894 -9.323 -1.212 1.00 96.06 158 ASP A CA 1
ATOM 1166 C C . ASP A 1 158 ? -15.629 -9.304 0.308 1.00 96.06 158 ASP A C 1
ATOM 1168 O O . ASP A 1 158 ? -16.543 -9.487 1.117 1.00 96.06 158 ASP A O 1
ATOM 1172 N N . ASP A 1 159 ? -14.393 -8.982 0.700 1.00 94.38 159 ASP A N 1
ATOM 1173 C CA . ASP A 1 159 ? -13.952 -8.818 2.091 1.00 94.38 159 ASP A CA 1
ATOM 1174 C C . ASP A 1 159 ? -14.412 -7.496 2.742 1.00 94.38 159 ASP A C 1
ATOM 1176 O O . ASP A 1 159 ? -14.133 -7.253 3.923 1.00 94.38 159 ASP A O 1
ATOM 1180 N N . LYS A 1 160 ? -15.116 -6.628 1.999 1.00 93.06 160 LYS A N 1
ATOM 1181 C CA . LYS A 1 160 ? -15.490 -5.258 2.407 1.00 93.06 160 LYS A CA 1
ATOM 1182 C C . LYS A 1 160 ? -14.274 -4.427 2.833 1.00 93.06 160 LYS A C 1
ATOM 1184 O O . LYS A 1 160 ? -14.349 -3.631 3.772 1.00 93.06 160 LYS A O 1
ATOM 1189 N N . LEU A 1 161 ? -13.152 -4.635 2.151 1.00 94.38 161 LEU A N 1
ATOM 1190 C CA . LEU A 1 161 ? -11.892 -3.940 2.354 1.00 94.38 161 LEU A CA 1
ATOM 1191 C C . LEU A 1 161 ? -11.717 -2.866 1.271 1.00 94.38 161 LEU A C 1
ATOM 1193 O O . LEU A 1 161 ? -11.303 -3.192 0.157 1.00 94.38 161 LEU A O 1
ATOM 1197 N N . PRO A 1 162 ? -12.005 -1.587 1.570 1.00 94.56 162 PRO A N 1
ATOM 1198 C CA . PRO A 1 162 ? -11.787 -0.521 0.608 1.00 94.56 162 PRO A CA 1
ATOM 1199 C C . PRO A 1 162 ? -10.306 -0.345 0.280 1.00 94.56 162 PRO A C 1
ATOM 1201 O O . PRO A 1 162 ? -9.446 -0.512 1.151 1.00 94.56 162 PRO A O 1
ATOM 1204 N N . ILE A 1 163 ? -10.018 0.024 -0.973 1.00 95.25 163 ILE A N 1
ATOM 1205 C CA . ILE A 1 163 ? -8.653 0.257 -1.461 1.00 95.25 163 ILE A CA 1
ATOM 1206 C C . ILE A 1 163 ? -8.471 1.716 -1.883 1.00 95.25 163 ILE A C 1
ATOM 1208 O O . ILE A 1 163 ? -9.077 2.186 -2.844 1.00 95.25 163 ILE A O 1
ATOM 1212 N N . LEU A 1 164 ? -7.578 2.428 -1.200 1.00 95.44 164 LEU A N 1
ATOM 1213 C CA . LEU A 1 164 ? -7.023 3.689 -1.682 1.00 95.44 164 LEU A CA 1
ATOM 1214 C C . LEU A 1 164 ? -5.794 3.387 -2.540 1.00 95.44 164 LEU A C 1
ATOM 1216 O O . LEU A 1 164 ? -4.817 2.844 -2.034 1.00 95.44 164 LEU A O 1
ATOM 1220 N N . THR A 1 165 ? -5.812 3.752 -3.817 1.00 94.88 165 THR A N 1
ATOM 1221 C CA . THR A 1 165 ? -4.629 3.631 -4.677 1.00 94.88 165 THR A CA 1
ATOM 1222 C C . THR A 1 165 ? -3.958 4.991 -4.849 1.00 94.88 165 THR A C 1
ATOM 1224 O O . THR A 1 165 ? -4.620 5.993 -5.121 1.00 94.88 165 THR A O 1
ATOM 1227 N N . ILE A 1 166 ? -2.637 5.035 -4.693 1.00 93.75 166 ILE A N 1
ATOM 1228 C CA . ILE A 1 166 ? -1.802 6.212 -4.937 1.00 93.75 166 ILE A CA 1
ATOM 1229 C C . ILE A 1 166 ? -0.780 5.831 -6.000 1.00 93.75 166 ILE A C 1
ATOM 1231 O O . ILE A 1 166 ? 0.061 4.961 -5.773 1.00 93.75 166 ILE A O 1
ATOM 1235 N N . SER A 1 167 ? -0.878 6.470 -7.164 1.00 92.25 167 SER A N 1
ATOM 1236 C CA . SER A 1 167 ? 0.065 6.258 -8.264 1.00 92.25 167 SER A CA 1
ATOM 1237 C C . SER A 1 167 ? 1.111 7.367 -8.337 1.00 92.25 167 SER A C 1
ATOM 1239 O O . SER A 1 167 ? 0.764 8.523 -8.109 1.00 92.25 167 SER A O 1
ATOM 1241 N N . PHE A 1 168 ? 2.360 7.037 -8.671 1.00 89.75 168 PHE A N 1
ATOM 1242 C CA . PHE A 1 168 ? 3.460 8.005 -8.742 1.00 89.75 168 PHE A CA 1
ATOM 1243 C C . PHE A 1 168 ? 4.088 8.098 -10.134 1.00 89.75 168 PHE A C 1
ATOM 1245 O O . PHE A 1 168 ? 4.441 7.089 -10.746 1.00 89.75 168 PHE A O 1
ATOM 1252 N N . GLY A 1 169 ? 4.326 9.331 -10.580 1.00 84.12 169 GLY A N 1
ATOM 1253 C CA . GLY A 1 169 ? 5.154 9.634 -11.745 1.00 84.12 169 GLY A CA 1
ATOM 1254 C C . GLY A 1 169 ? 4.464 9.455 -13.098 1.00 84.12 169 GLY A C 1
ATOM 1255 O O . GLY A 1 169 ? 3.393 8.858 -13.236 1.00 84.12 169 GLY A O 1
ATOM 1256 N N . SER A 1 170 ? 5.099 10.011 -14.127 1.00 79.00 170 SER A N 1
ATOM 1257 C CA . SER A 1 170 ? 4.491 10.193 -15.453 1.00 79.00 170 SER A CA 1
ATOM 1258 C C . SER A 1 170 ? 4.202 8.887 -16.203 1.00 79.00 170 SER A C 1
ATOM 1260 O O . SER A 1 170 ? 3.233 8.803 -16.955 1.00 79.00 170 SER A O 1
ATOM 1262 N N . ALA A 1 171 ? 5.022 7.862 -15.968 1.00 74.06 171 ALA A N 1
ATOM 1263 C CA . ALA A 1 171 ? 4.913 6.552 -16.606 1.00 74.06 171 ALA A CA 1
ATOM 1264 C C . ALA A 1 171 ? 3.898 5.620 -15.930 1.00 74.06 171 ALA A C 1
ATOM 1266 O O . ALA A 1 171 ? 3.832 4.444 -16.285 1.00 74.06 171 ALA A O 1
ATOM 1267 N N . SER A 1 172 ? 3.152 6.110 -14.938 1.00 81.00 172 SER A N 1
ATOM 1268 C CA . SER A 1 172 ? 2.236 5.252 -14.201 1.00 81.00 172 SER A CA 1
ATOM 1269 C C . SER A 1 172 ? 1.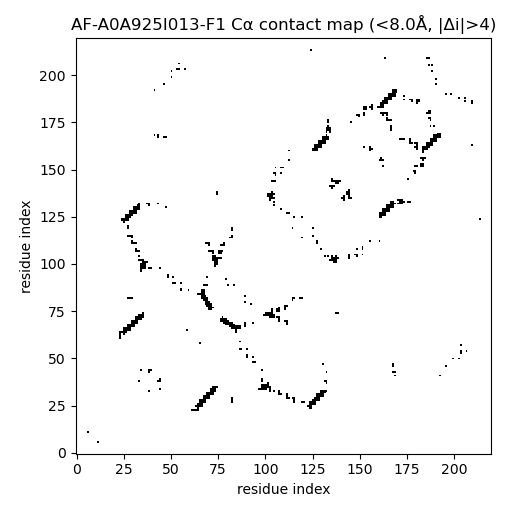014 4.817 -14.997 1.00 81.00 172 SER A C 1
ATOM 1271 O O . SER A 1 172 ? 0.661 5.425 -16.007 1.00 81.00 172 SER A O 1
ATOM 1273 N N . ASP A 1 173 ? 0.351 3.760 -14.522 1.00 85.44 173 ASP A N 1
ATOM 1274 C CA . ASP A 1 173 ? -0.949 3.333 -15.041 1.00 85.44 173 ASP A CA 1
ATOM 1275 C C . ASP A 1 173 ? -2.102 3.765 -14.110 1.00 85.44 173 ASP A C 1
ATOM 1277 O O . ASP A 1 173 ? -2.613 2.966 -13.311 1.00 85.44 173 ASP A O 1
ATOM 1281 N N . PRO A 1 174 ? -2.541 5.037 -14.184 1.00 85.31 174 PRO A N 1
ATOM 1282 C CA . PRO A 1 174 ? -3.646 5.530 -13.371 1.00 85.31 174 PRO A CA 1
ATOM 1283 C C . PRO A 1 174 ? -4.989 4.919 -13.786 1.00 85.31 174 PRO A C 1
ATOM 1285 O O . PRO A 1 174 ? -5.933 4.955 -13.003 1.00 85.31 174 PRO A O 1
ATOM 1288 N N . VAL A 1 175 ? -5.104 4.357 -14.997 1.00 89.44 175 VAL A N 1
ATOM 1289 C CA . VAL A 1 175 ? -6.339 3.706 -15.455 1.00 89.44 175 VAL A CA 1
ATOM 1290 C C . VAL A 1 175 ? -6.547 2.414 -14.675 1.00 89.44 175 VAL A C 1
ATOM 1292 O O . VAL A 1 175 ? -7.602 2.242 -14.071 1.00 89.44 175 VAL A O 1
ATOM 1295 N N . LEU A 1 176 ? -5.522 1.559 -14.609 1.00 90.12 176 LEU A N 1
ATOM 1296 C CA . LEU A 1 176 ? -5.565 0.331 -13.818 1.00 90.12 176 LEU A CA 1
ATOM 1297 C C . LEU A 1 176 ? -5.783 0.634 -12.334 1.00 90.12 176 LEU A C 1
ATOM 1299 O O . LEU A 1 176 ? -6.610 0.004 -11.683 1.00 90.12 176 LEU A O 1
ATOM 1303 N N . MET A 1 177 ? -5.045 1.599 -11.783 1.00 93.56 177 MET A N 1
ATOM 1304 C CA . MET A 1 177 ? -5.142 1.916 -10.356 1.00 93.56 177 MET A CA 1
ATOM 1305 C C . MET A 1 177 ? -6.482 2.552 -9.979 1.00 93.56 177 MET A C 1
ATOM 1307 O O . MET A 1 177 ? -6.965 2.332 -8.864 1.00 93.56 177 MET A O 1
ATOM 1311 N N . ARG A 1 178 ? -7.112 3.292 -10.897 1.00 93.94 178 ARG A N 1
ATOM 1312 C CA . ARG A 1 178 ? -8.490 3.758 -10.728 1.00 93.94 178 ARG A CA 1
ATOM 1313 C C . ARG A 1 178 ? -9.484 2.608 -10.780 1.00 93.94 178 ARG A C 1
ATOM 1315 O O . ARG A 1 178 ? -10.320 2.529 -9.894 1.00 93.94 178 ARG A O 1
ATOM 1322 N N . GLU A 1 179 ? -9.342 1.692 -11.733 1.00 95.25 179 GLU A N 1
ATOM 1323 C CA . GLU A 1 179 ? -10.192 0.500 -11.824 1.00 95.25 179 GLU A CA 1
ATOM 1324 C C . GLU A 1 179 ? -10.128 -0.346 -10.539 1.00 95.25 179 GLU A C 1
ATOM 1326 O O . GLU A 1 179 ? -11.162 -0.733 -10.002 1.00 95.25 179 GLU A O 1
ATOM 1331 N N . VAL A 1 180 ? -8.930 -0.554 -9.980 1.00 94.88 180 VAL A N 1
ATOM 1332 C CA . VAL A 1 180 ? -8.737 -1.241 -8.688 1.00 94.88 180 VAL A CA 1
ATOM 1333 C C . VAL A 1 180 ? -9.478 -0.538 -7.551 1.00 94.88 180 VAL A C 1
ATOM 1335 O O . VAL A 1 180 ? -10.174 -1.192 -6.772 1.00 94.88 180 VAL A O 1
ATOM 1338 N N . ALA A 1 181 ? -9.335 0.786 -7.446 1.00 94.44 181 ALA A N 1
ATOM 1339 C CA . ALA A 1 181 ? -10.017 1.562 -6.418 1.00 94.44 181 ALA A CA 1
ATOM 1340 C C . ALA A 1 181 ? -11.543 1.497 -6.584 1.00 94.44 181 ALA A C 1
ATOM 1342 O O . ALA A 1 181 ? -12.247 1.276 -5.602 1.00 94.44 181 ALA A O 1
ATOM 1343 N N . ASP A 1 182 ? -12.049 1.632 -7.810 1.00 95.25 182 ASP A N 1
ATOM 1344 C CA . ASP A 1 182 ? -13.483 1.609 -8.106 1.00 95.25 182 ASP A CA 1
ATOM 1345 C C . ASP A 1 182 ? -14.107 0.247 -7.758 1.00 95.25 182 ASP A C 1
ATOM 1347 O O . ASP A 1 182 ? -15.143 0.199 -7.091 1.00 95.25 182 ASP A O 1
ATOM 1351 N N . ILE A 1 183 ? -13.449 -0.863 -8.126 1.00 96.00 183 ILE A N 1
ATOM 1352 C CA . ILE A 1 183 ? -13.888 -2.226 -7.776 1.00 96.00 183 ILE A CA 1
ATOM 1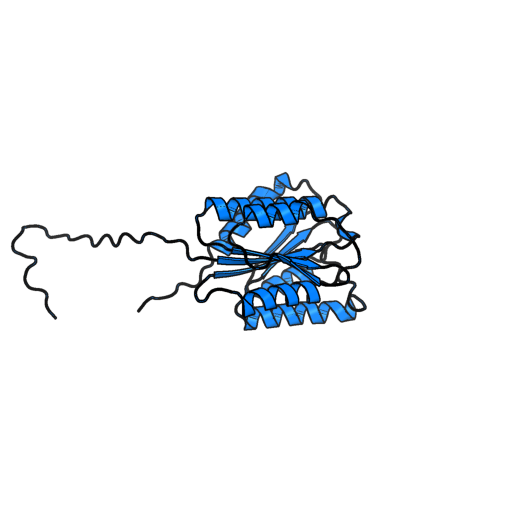353 C C . ILE A 1 183 ? -14.018 -2.383 -6.259 1.00 96.00 183 ILE A C 1
ATOM 1355 O O . ILE A 1 183 ? -15.014 -2.913 -5.769 1.00 96.00 183 ILE A O 1
ATOM 1359 N N . ALA A 1 184 ? -13.034 -1.892 -5.507 1.00 94.88 184 ALA A N 1
ATOM 1360 C CA . ALA A 1 184 ? -13.009 -2.009 -4.057 1.00 94.88 184 ALA A CA 1
ATOM 1361 C C . ALA A 1 184 ? -13.755 -0.873 -3.331 1.00 94.88 184 ALA A C 1
ATOM 1363 O O . ALA A 1 184 ? -13.561 -0.693 -2.134 1.00 94.88 184 ALA A O 1
ATOM 1364 N N . SER A 1 185 ? -14.610 -0.092 -4.005 1.00 92.50 185 SER A N 1
ATOM 1365 C CA . SER A 1 185 ? -15.349 1.030 -3.386 1.00 92.50 185 SER A CA 1
ATOM 1366 C C . SER A 1 185 ? -14.448 2.060 -2.679 1.00 92.50 185 SER A C 1
ATOM 1368 O O . SER A 1 185 ? -14.801 2.625 -1.641 1.00 92.50 185 SER A O 1
ATOM 1370 N N . GLY A 1 186 ? -13.254 2.274 -3.223 1.00 92.31 186 GLY A N 1
ATOM 1371 C CA . GLY A 1 186 ? -12.230 3.156 -2.693 1.00 92.31 186 GLY A CA 1
ATOM 1372 C C . GLY A 1 186 ? -12.047 4.437 -3.502 1.00 92.31 186 GLY A C 1
ATOM 1373 O O . GLY A 1 186 ? -12.986 4.981 -4.080 1.00 92.31 186 GLY A O 1
ATOM 1374 N N . VAL A 1 187 ? -10.826 4.973 -3.483 1.00 92.62 187 VAL A N 1
ATOM 1375 C CA . VAL A 1 187 ? -10.464 6.223 -4.169 1.00 92.62 187 VAL A CA 1
ATOM 1376 C C . VAL A 1 187 ? -9.104 6.050 -4.830 1.00 92.62 187 VAL A C 1
ATOM 1378 O O . VAL A 1 187 ? -8.229 5.385 -4.285 1.00 92.62 187 VAL A O 1
ATOM 1381 N N . HIS A 1 188 ? -8.914 6.678 -5.985 1.00 93.75 188 HIS A N 1
ATOM 1382 C CA . HIS A 1 188 ? -7.614 6.783 -6.631 1.00 93.75 188 HIS A CA 1
ATOM 1383 C C . HIS A 1 188 ? -7.076 8.211 -6.549 1.00 93.75 188 HIS A C 1
ATOM 1385 O O . HIS A 1 188 ? -7.798 9.165 -6.847 1.00 93.75 188 HIS A O 1
ATOM 1391 N N . PHE A 1 189 ? -5.797 8.344 -6.209 1.00 93.12 189 PHE A N 1
ATOM 1392 C CA . PHE A 1 189 ? -5.040 9.586 -6.285 1.00 93.12 189 PHE A CA 1
ATOM 1393 C C . PHE A 1 189 ? -3.784 9.384 -7.139 1.00 93.12 189 PHE A C 1
ATOM 1395 O O . PHE A 1 189 ? -3.141 8.334 -7.096 1.00 93.12 189 PHE A O 1
ATOM 1402 N N . HIS A 1 190 ? -3.426 10.392 -7.926 1.00 91.56 190 HIS A N 1
ATOM 1403 C CA . HIS A 1 190 ? -2.233 10.355 -8.762 1.00 91.56 190 HIS A CA 1
ATOM 1404 C C . HIS A 1 190 ? -1.308 11.500 -8.373 1.00 91.56 190 HIS A C 1
ATOM 1406 O O . HIS A 1 190 ? -1.684 12.662 -8.497 1.00 91.56 190 HIS A O 1
ATOM 1412 N N . VAL A 1 191 ? -0.106 11.152 -7.922 1.00 87.38 191 VAL A N 1
ATOM 1413 C CA . VAL A 1 191 ? 0.978 12.094 -7.677 1.00 87.38 191 VAL A CA 1
ATOM 1414 C C . VAL A 1 191 ? 1.738 12.284 -8.984 1.00 87.38 191 VAL A C 1
ATOM 1416 O O . VAL A 1 191 ? 2.544 11.445 -9.397 1.00 87.38 191 VAL A O 1
ATOM 1419 N N . SER A 1 192 ? 1.455 13.397 -9.654 1.00 78.31 192 SER A N 1
ATOM 1420 C CA . SER A 1 192 ? 2.159 13.773 -10.882 1.00 78.31 192 SER A CA 1
ATOM 1421 C C . SER A 1 192 ? 3.594 14.207 -10.573 1.00 78.31 192 SER A C 1
ATOM 1423 O O . SER A 1 192 ? 3.837 14.749 -9.498 1.00 78.31 192 SER A O 1
ATOM 1425 N N . GLY A 1 193 ? 4.522 14.062 -11.531 1.00 65.88 193 GLY A N 1
ATOM 1426 C CA . GLY A 1 193 ? 5.949 14.431 -11.405 1.00 65.88 193 GLY A CA 1
ATOM 1427 C C . GLY A 1 193 ? 6.254 15.923 -11.160 1.00 65.88 193 GLY A C 1
ATOM 1428 O O . GLY A 1 193 ? 7.410 16.339 -11.211 1.00 65.88 193 GLY A O 1
ATOM 1429 N N . SER A 1 194 ? 5.235 16.745 -10.898 1.00 63.84 194 SER A N 1
ATOM 1430 C CA . SER A 1 194 ? 5.403 18.058 -10.275 1.00 63.84 194 SER A CA 1
ATOM 1431 C C . SER A 1 194 ? 5.661 17.898 -8.767 1.00 63.84 194 SER A C 1
ATOM 1433 O O . SER A 1 194 ? 5.374 16.857 -8.185 1.00 63.84 194 SER A O 1
ATOM 1435 N N . SER A 1 195 ? 6.260 18.900 -8.118 1.00 70.06 195 SER A N 1
ATOM 1436 C CA . SER A 1 195 ? 6.651 18.823 -6.699 1.00 70.06 195 SER A CA 1
ATOM 1437 C C . SER A 1 195 ? 5.535 18.257 -5.805 1.00 70.06 195 SER A C 1
ATOM 1439 O O . SER A 1 195 ? 4.446 18.819 -5.763 1.00 70.06 195 SER A O 1
ATOM 1441 N N . PHE A 1 196 ? 5.823 17.201 -5.031 1.00 78.19 196 PHE A N 1
ATOM 1442 C CA . PHE A 1 196 ? 4.892 16.612 -4.051 1.00 78.19 196 PHE A CA 1
ATOM 1443 C C . PHE A 1 196 ? 4.203 17.667 -3.168 1.00 78.19 196 PHE A C 1
ATOM 1445 O O . PHE A 1 196 ? 3.027 17.541 -2.843 1.00 78.19 196 PHE A O 1
ATOM 1452 N N . ALA A 1 197 ? 4.921 18.744 -2.832 1.00 80.69 197 ALA A N 1
ATOM 1453 C CA . ALA A 1 197 ? 4.422 19.822 -1.986 1.00 80.69 197 ALA A CA 1
ATOM 1454 C C . ALA A 1 197 ? 3.163 20.513 -2.541 1.00 80.69 197 ALA A C 1
ATOM 1456 O O . ALA A 1 197 ? 2.342 20.977 -1.757 1.00 80.69 197 ALA A O 1
ATOM 1457 N N . SER A 1 198 ? 2.973 20.578 -3.866 1.00 82.88 198 SER A N 1
ATOM 1458 C CA . SER A 1 198 ? 1.758 21.176 -4.441 1.00 82.88 198 SER A CA 1
ATOM 1459 C C . SER A 1 198 ? 0.531 20.268 -4.341 1.00 82.88 198 SER A C 1
ATOM 1461 O O . SER A 1 198 ? -0.584 20.749 -4.504 1.00 82.88 198 SER A O 1
ATOM 1463 N N . GLN A 1 199 ? 0.731 18.975 -4.077 1.00 86.62 199 GLN A N 1
ATOM 1464 C CA . GLN A 1 199 ? -0.313 17.947 -4.042 1.00 86.62 199 GLN A CA 1
ATOM 1465 C C . GLN A 1 199 ? -0.559 17.415 -2.619 1.00 86.62 199 GLN A C 1
ATOM 1467 O O . GLN A 1 199 ? -1.509 16.667 -2.396 1.00 86.62 199 GLN A O 1
ATOM 1472 N N . GLU A 1 200 ? 0.265 17.815 -1.643 1.00 86.88 200 GLU A N 1
ATOM 1473 C CA . GLU A 1 200 ? 0.191 17.345 -0.255 1.00 86.88 200 GLU A CA 1
ATOM 1474 C C . GLU A 1 200 ? -1.177 17.625 0.381 1.00 86.88 200 GLU A C 1
ATOM 1476 O O . GLU A 1 200 ? -1.749 16.749 1.029 1.00 86.88 200 GLU A O 1
ATOM 1481 N N . GLU A 1 201 ? -1.730 18.820 0.165 1.00 87.75 201 GLU A N 1
ATOM 1482 C CA . GLU A 1 201 ? -3.005 19.217 0.770 1.00 87.75 201 GLU A CA 1
ATOM 1483 C C . GLU A 1 201 ? -4.194 18.458 0.162 1.00 87.75 201 GLU A C 1
ATOM 1485 O O . GLU A 1 201 ? -5.114 18.050 0.875 1.00 87.75 201 GLU A O 1
ATOM 1490 N N . GLU A 1 202 ? -4.154 18.184 -1.144 1.00 89.56 202 GLU A N 1
ATOM 1491 C CA . GLU A 1 202 ? -5.158 17.347 -1.808 1.00 89.56 202 GLU A CA 1
ATOM 1492 C C . GLU A 1 202 ? -5.071 15.893 -1.335 1.00 89.56 202 GLU A C 1
ATOM 1494 O O . GLU A 1 202 ? -6.093 15.286 -1.007 1.00 89.56 202 GLU A O 1
ATOM 1499 N N . LEU A 1 203 ? -3.859 15.344 -1.219 1.00 89.50 203 LEU A N 1
ATOM 1500 C CA . LEU A 1 203 ? -3.648 13.995 -0.701 1.00 89.50 203 LEU A CA 1
ATOM 1501 C C . LEU A 1 203 ? -4.111 13.876 0.760 1.00 89.50 203 LEU A C 1
ATOM 1503 O O . LEU A 1 203 ? -4.792 12.916 1.128 1.00 89.50 203 LEU A O 1
ATOM 1507 N N . ARG A 1 204 ? -3.815 14.883 1.588 1.00 89.06 204 ARG A N 1
ATOM 1508 C CA . ARG A 1 204 ? -4.325 14.995 2.961 1.00 89.06 204 ARG A CA 1
ATOM 1509 C C . ARG A 1 204 ? -5.853 14.985 2.979 1.00 89.06 204 ARG A C 1
ATOM 1511 O O . ARG A 1 204 ? -6.446 14.248 3.767 1.00 89.06 204 ARG A O 1
ATOM 1518 N N . ALA A 1 205 ? -6.501 15.741 2.093 1.00 87.62 205 ALA A N 1
ATOM 1519 C CA . ALA A 1 205 ? -7.956 15.742 1.972 1.00 87.62 205 ALA A CA 1
ATOM 1520 C C . ALA A 1 205 ? -8.511 14.365 1.561 1.00 87.62 205 ALA A C 1
ATOM 1522 O O . ALA A 1 205 ? -9.542 13.941 2.090 1.00 87.62 205 ALA A O 1
ATOM 1523 N N . VAL A 1 206 ? -7.820 13.626 0.685 1.00 88.44 206 VAL A N 1
ATOM 1524 C CA . VAL A 1 206 ? -8.181 12.240 0.338 1.00 88.44 206 VAL A CA 1
ATOM 1525 C C . VAL A 1 206 ? -8.082 11.324 1.557 1.00 88.44 206 VAL A C 1
ATOM 1527 O O . VAL A 1 206 ? -9.043 10.607 1.843 1.00 88.44 206 VAL A O 1
ATOM 1530 N N . PHE A 1 207 ? -6.989 11.381 2.325 1.00 86.50 207 PHE A N 1
ATOM 1531 C CA . PHE A 1 207 ? -6.855 10.593 3.556 1.00 86.50 207 PHE A CA 1
ATOM 1532 C C . PHE A 1 207 ? -7.964 10.907 4.564 1.00 86.50 207 PHE A C 1
ATOM 1534 O O . PHE A 1 207 ? -8.542 9.990 5.149 1.00 86.50 207 PHE A O 1
ATOM 1541 N N . LEU A 1 208 ? -8.321 12.184 4.719 1.00 80.81 208 LEU A N 1
ATOM 1542 C CA . LEU A 1 208 ? -9.423 12.611 5.582 1.00 80.81 208 LEU A CA 1
ATOM 1543 C C . LEU A 1 208 ? -10.781 12.101 5.087 1.00 80.81 208 LEU A C 1
ATOM 1545 O O . LEU A 1 208 ? -11.588 11.633 5.887 1.00 80.81 208 LEU A O 1
ATOM 1549 N N . LYS A 1 209 ? -11.032 12.141 3.776 1.00 80.19 209 LYS A N 1
ATOM 1550 C CA . LYS A 1 209 ? -12.280 11.656 3.176 1.00 80.19 209 LYS A CA 1
ATOM 1551 C C . LYS A 1 209 ? -12.444 10.148 3.346 1.00 80.19 209 LYS A C 1
ATOM 1553 O O . LYS A 1 209 ? -13.510 9.693 3.754 1.00 80.19 209 LYS A O 1
ATOM 1558 N N . VAL A 1 210 ? -11.395 9.375 3.067 1.00 74.62 210 VAL A N 1
ATOM 1559 C CA . VAL A 1 210 ? -11.415 7.913 3.229 1.00 74.62 210 VAL A CA 1
ATOM 1560 C C . VAL A 1 210 ? -11.562 7.539 4.708 1.00 74.62 210 VAL A C 1
ATOM 1562 O O . VAL A 1 210 ? -12.327 6.642 5.042 1.00 74.62 210 VAL A O 1
ATOM 1565 N N . ALA A 1 211 ? -10.931 8.291 5.614 1.00 65.31 211 ALA A N 1
ATOM 1566 C CA . ALA A 1 211 ? -11.119 8.148 7.058 1.00 65.31 211 ALA A CA 1
ATOM 1567 C C . ALA A 1 211 ? -12.538 8.502 7.556 1.00 65.31 211 ALA A C 1
ATOM 1569 O O . ALA A 1 211 ? -12.970 8.007 8.605 1.00 65.31 211 ALA A O 1
ATOM 1570 N N . ALA A 1 212 ? -13.240 9.391 6.849 1.00 64.38 212 ALA A N 1
ATOM 1571 C CA . ALA A 1 212 ? -14.571 9.874 7.208 1.00 64.38 212 ALA A CA 1
ATOM 1572 C C . ALA A 1 212 ? -15.709 9.012 6.641 1.00 64.38 212 ALA A C 1
ATOM 1574 O O . ALA A 1 212 ? -16.777 8.968 7.252 1.00 64.38 212 ALA A O 1
ATOM 1575 N N . ASN A 1 213 ? -15.491 8.306 5.525 1.00 59.59 213 ASN A N 1
ATOM 1576 C CA . ASN A 1 213 ? -16.442 7.349 4.951 1.00 59.59 213 ASN A CA 1
ATOM 1577 C C . ASN A 1 213 ? -16.535 6.088 5.828 1.00 59.59 213 ASN A C 1
ATOM 1579 O O . ASN A 1 213 ? -16.014 5.022 5.512 1.00 59.59 213 ASN A O 1
ATOM 1583 N N . ARG A 1 214 ? -17.203 6.241 6.971 1.00 58.12 214 ARG A N 1
ATOM 1584 C CA . ARG A 1 214 ? -17.501 5.188 7.939 1.00 58.12 214 ARG A CA 1
ATOM 1585 C C . ARG A 1 214 ? -18.896 4.635 7.637 1.00 58.12 214 ARG A C 1
ATOM 1587 O O . ARG A 1 214 ? -19.839 5.429 7.603 1.00 58.12 214 ARG A O 1
ATOM 1594 N N . PRO A 1 215 ? -19.091 3.317 7.465 1.00 46.19 215 PRO A N 1
ATOM 1595 C CA . PRO A 1 215 ? -20.432 2.763 7.572 1.00 46.19 215 PRO A CA 1
ATOM 1596 C C . PRO A 1 215 ? -20.931 3.006 9.003 1.00 46.19 215 PRO A C 1
ATOM 1598 O O . PRO A 1 215 ? -20.285 2.610 9.972 1.00 46.19 215 PRO A O 1
ATOM 1601 N N . LEU A 1 216 ? -22.060 3.702 9.145 1.00 37.00 216 LEU A N 1
ATOM 1602 C CA . LEU A 1 216 ? -22.708 3.899 10.439 1.00 37.00 216 LEU A CA 1
ATOM 1603 C C . LEU A 1 216 ? -23.146 2.529 10.971 1.00 37.00 216 LEU A C 1
ATOM 1605 O O . LEU A 1 216 ? -24.004 1.882 10.372 1.00 37.00 216 LEU A O 1
ATOM 1609 N N . GLN A 1 217 ? -22.576 2.082 12.090 1.00 40.00 217 GLN A N 1
ATOM 1610 C CA . GLN A 1 217 ? -23.189 1.007 12.864 1.00 40.00 217 GLN A CA 1
ATOM 1611 C C . GLN A 1 217 ? -24.331 1.611 13.684 1.00 40.00 217 GLN A C 1
ATOM 1613 O O . GLN A 1 217 ? -24.090 2.410 14.589 1.00 40.00 217 GLN A O 1
ATOM 1618 N N . LEU A 1 218 ? -25.574 1.249 13.354 1.00 30.03 218 LEU A N 1
ATOM 1619 C CA . LEU A 1 218 ? -26.686 1.409 14.286 1.00 30.03 218 LEU A CA 1
ATOM 1620 C C . LEU A 1 218 ? -26.431 0.459 15.456 1.00 30.03 218 LEU A C 1
ATOM 1622 O O . LEU A 1 218 ? -26.392 -0.756 15.272 1.00 30.03 218 LEU A O 1
ATOM 1626 N N . VAL A 1 219 ? -26.206 1.023 16.638 1.00 37.81 219 VAL A N 1
ATOM 1627 C CA . VAL A 1 219 ? -26.266 0.264 17.885 1.00 37.81 219 VAL A CA 1
ATOM 1628 C C . VAL A 1 219 ? -27.746 0.212 18.264 1.00 37.81 219 VAL A C 1
ATOM 1630 O O . VAL A 1 219 ? -28.322 1.259 18.565 1.00 37.81 219 VAL A O 1
ATOM 1633 N N . GLU A 1 220 ? -28.363 -0.966 18.152 1.00 36.03 220 GLU A N 1
ATOM 1634 C CA . GLU A 1 220 ? -29.690 -1.258 18.724 1.00 36.03 220 GLU A CA 1
ATOM 1635 C C . GLU A 1 220 ? -29.593 -1.591 20.218 1.00 36.03 220 GLU A C 1
ATOM 1637 O O . GLU A 1 220 ? -28.597 -2.238 20.622 1.00 36.03 220 GLU A O 1
#

Nearest PDB structures (foldseek):
  4c2a-assembly1_A  TM=7.501E-01  e=2.623E-08  Homo sapiens
  1ijb-assembly1_A  TM=7.757E-01  e=5.819E-08  Homo sapiens
  5bv8-assembly1_A  TM=7.389E-01  e=5.148E-08  Homo sapiens
  4c2b-assembly3_E  TM=7.490E-01  e=3.045E-07  Homo sapiens
  1u0o-assembly1_C  TM=7.597E-01  e=1.326E-06  Mus musculus

Mean predicted aligned error: 9.26 Å

Radius of gyration: 20.69 Å; Cα contacts (8 Å, |Δi|>4): 403; chains: 1; bounding box: 60×36×61 Å